Protein AF-A0A7S2YLY6-F1 (afdb_monomer)

Secondary structure (DSSP, 8-state):
--------------------HHHHHHHHHHHHHHHHHHHHHHHHHHHHHHHHHHHS--TTTTEEEESS--TT---HHHHHHHHHHHTTT--EEEEEEEE--HHHHHHHHHHHHHHHHHHTTSPTT----HHHHHHHHHHHHHH--HHHHHHTTTS--HHHHHHHHHHHHHHHHHHTTS-PPEEEEEEEESSHHHHHHHHHHH---HHHHHTT-GGGS-GGG-BTTB---EEEPPPTTT--GGGTT--HHHHHHHHHHHHHHHHHHHHHTSS-----

Nearest PDB structures (foldseek):
  8ehw-assembly1_A  TM=6.420E-01  e=1.941E-05  Homo sapiens
  8k0b-assembly1_A  TM=5.416E-01  e=1.547E-05  Mus musculus
  8ymq-assembly1_A  TM=6.002E-01  e=4.921E-04  Arabidopsis thaliana
  8wua-assembly1_A  TM=5.332E-01  e=1.219E-03  Homo sapiens
  8ymm-assembly1_A  TM=5.722E-01  e=1.179E-02  Arabidopsis thaliana

Organism: NCBI:txid265537

Radius of gyration: 36.92 Å; Cα contacts (8 Å, |Δi|>4): 247; chains: 1; bounding box: 116×95×73 Å

Structure (mmCIF, N/CA/C/O backbone):
data_AF-A0A7S2YLY6-F1
#
_entry.id   AF-A0A7S2YLY6-F1
#
loop_
_atom_site.group_PDB
_atom_site.id
_atom_site.type_symbol
_atom_site.label_atom_id
_atom_site.label_alt_id
_atom_site.label_comp_id
_atom_site.label_asym_id
_atom_site.label_entity_id
_atom_site.label_seq_id
_atom_site.pdbx_PDB_ins_code
_atom_site.Cartn_x
_atom_site.Cartn_y
_atom_site.Cartn_z
_atom_site.occupancy
_atom_site.B_iso_or_equiv
_atom_site.auth_seq_id
_atom_site.auth_comp_id
_atom_site.auth_asym_id
_atom_site.auth_atom_id
_atom_site.pdbx_PDB_model_num
ATOM 1 N N . GLY A 1 1 ? -90.954 -75.258 3.920 1.00 38.62 1 GLY A N 1
ATOM 2 C CA . GLY A 1 1 ? -89.976 -74.760 2.938 1.00 38.62 1 GLY A CA 1
ATOM 3 C C . GLY A 1 1 ? -89.078 -73.776 3.638 1.00 38.62 1 GLY A C 1
ATOM 4 O O . GLY A 1 1 ? -89.548 -72.726 4.043 1.00 38.62 1 GLY A O 1
ATOM 5 N N . SER A 1 2 ? -87.846 -74.191 3.886 1.00 48.41 2 SER A N 1
ATOM 6 C CA . SER A 1 2 ? -86.799 -73.500 4.630 1.00 48.41 2 SER A CA 1
ATOM 7 C C . SER A 1 2 ? -85.999 -72.587 3.702 1.00 48.41 2 SER A C 1
ATOM 9 O O . SER A 1 2 ? -85.383 -73.071 2.760 1.00 48.41 2 SER A O 1
ATOM 11 N N . THR A 1 3 ? -85.951 -71.291 4.003 1.00 47.06 3 THR A N 1
ATOM 12 C CA . THR A 1 3 ? -84.958 -70.352 3.452 1.00 47.06 3 THR A CA 1
ATOM 13 C C . THR A 1 3 ? -84.565 -69.376 4.557 1.00 47.06 3 THR A C 1
ATOM 15 O O . THR A 1 3 ? -85.196 -68.338 4.747 1.00 47.06 3 THR A O 1
ATOM 18 N N . VAL A 1 4 ? -83.558 -69.758 5.346 1.00 61.00 4 VAL A N 1
ATOM 19 C CA . VAL A 1 4 ? -82.922 -68.885 6.339 1.00 61.00 4 VAL A CA 1
ATOM 20 C C . VAL A 1 4 ? -81.886 -68.046 5.599 1.00 61.00 4 VAL A C 1
ATOM 22 O O . VAL A 1 4 ? -80.831 -68.539 5.205 1.00 61.00 4 VAL A O 1
ATOM 25 N N . ASN A 1 5 ? -82.229 -66.781 5.369 1.00 56.84 5 ASN A N 1
ATOM 26 C CA . ASN A 1 5 ? -81.334 -65.777 4.811 1.00 56.84 5 ASN A CA 1
ATOM 27 C C . ASN A 1 5 ? -80.307 -65.378 5.880 1.00 56.84 5 ASN A C 1
ATOM 29 O O . ASN A 1 5 ? -80.606 -64.573 6.759 1.00 56.84 5 ASN A O 1
ATOM 33 N N . ASN A 1 6 ? -79.093 -65.926 5.805 1.00 58.38 6 ASN A N 1
ATOM 34 C CA . ASN A 1 6 ? -77.959 -65.446 6.594 1.00 58.38 6 ASN A CA 1
ATOM 35 C C . ASN A 1 6 ? -77.440 -64.136 5.989 1.00 58.38 6 ASN A C 1
ATOM 37 O O . ASN A 1 6 ? -76.507 -64.121 5.189 1.00 58.38 6 ASN A O 1
ATOM 41 N N . SER A 1 7 ? -78.063 -63.023 6.369 1.00 64.56 7 SER A N 1
ATOM 42 C CA . SER A 1 7 ? -77.552 -61.682 6.105 1.00 64.56 7 SER A CA 1
ATOM 43 C C . SER A 1 7 ? -76.312 -61.433 6.968 1.00 64.56 7 SER A C 1
ATOM 45 O O . SER A 1 7 ? -76.414 -61.068 8.140 1.00 64.56 7 SER A O 1
ATOM 47 N N . THR A 1 8 ? -75.123 -61.647 6.407 1.00 62.06 8 THR A N 1
ATOM 48 C CA . THR A 1 8 ? -73.865 -61.225 7.029 1.00 62.06 8 THR A CA 1
ATOM 49 C C . THR A 1 8 ? -73.761 -59.706 6.938 1.00 62.06 8 THR A C 1
ATOM 51 O O . THR A 1 8 ? -73.466 -59.152 5.879 1.00 62.06 8 THR A O 1
ATOM 54 N N . TYR A 1 9 ? -74.035 -59.021 8.044 1.00 66.00 9 TYR A N 1
ATOM 55 C CA . TYR A 1 9 ? -73.831 -57.583 8.153 1.00 66.00 9 TYR A CA 1
ATOM 56 C C . TYR A 1 9 ? -72.327 -57.292 8.134 1.00 66.00 9 TYR A C 1
ATOM 58 O O . TYR A 1 9 ? -71.607 -57.624 9.077 1.00 66.00 9 TYR A O 1
ATOM 66 N N . PHE A 1 10 ? -71.849 -56.668 7.057 1.00 62.53 10 PHE A N 1
ATOM 67 C CA . PHE A 1 10 ? -70.527 -56.052 7.026 1.00 62.53 10 PHE A CA 1
ATOM 68 C C . PHE A 1 10 ? -70.550 -54.837 7.951 1.00 62.53 10 PHE A C 1
ATOM 70 O O . PHE A 1 10 ? -70.903 -53.728 7.556 1.00 62.53 10 PHE A O 1
ATOM 77 N N . VAL A 1 11 ? -70.208 -55.056 9.218 1.00 66.19 11 VAL A N 1
ATOM 78 C CA . VAL A 1 11 ? -69.914 -53.958 10.132 1.00 66.19 11 VAL A CA 1
ATOM 79 C C . VAL A 1 11 ? -68.540 -53.440 9.739 1.00 66.19 11 VAL A C 1
ATOM 81 O O . VAL A 1 11 ? -67.537 -54.128 9.934 1.00 66.19 11 VAL A O 1
ATOM 84 N N . LEU A 1 12 ? -68.493 -52.238 9.166 1.00 69.00 12 LEU A N 1
ATOM 85 C CA . LEU A 1 12 ? -67.255 -51.492 8.981 1.00 69.00 12 LEU A CA 1
ATOM 86 C C . LEU A 1 12 ? -66.689 -51.198 10.377 1.00 69.00 12 LEU A C 1
ATOM 88 O O . LEU A 1 12 ? -66.991 -50.174 10.988 1.00 69.00 12 LEU A O 1
ATOM 92 N N . LYS A 1 13 ? -65.901 -52.130 10.923 1.00 55.38 13 LYS A N 1
ATOM 93 C CA . LYS A 1 13 ? -65.053 -51.848 12.075 1.00 55.38 13 LYS A CA 1
ATOM 94 C C . LYS A 1 13 ? -63.993 -50.890 11.578 1.00 55.38 13 LYS A C 1
ATOM 96 O O . LYS A 1 13 ? -63.013 -51.290 10.954 1.00 55.38 13 LYS A O 1
ATOM 101 N N . ASN A 1 14 ? -64.243 -49.610 11.808 1.00 66.06 14 ASN A N 1
ATOM 102 C CA . ASN A 1 14 ? -63.243 -48.589 11.624 1.00 66.06 14 ASN A CA 1
ATOM 103 C C . ASN A 1 14 ? -62.168 -48.857 12.685 1.00 66.06 14 ASN A C 1
ATOM 105 O O . ASN A 1 14 ? -62.261 -48.369 13.806 1.00 66.06 14 ASN A O 1
ATOM 109 N N . ASN A 1 15 ? -61.172 -49.680 12.348 1.00 60.59 15 ASN A N 1
ATOM 110 C CA . ASN A 1 15 ? -59.969 -49.910 13.151 1.00 60.59 15 ASN A CA 1
ATOM 111 C C . ASN A 1 15 ? -59.060 -48.665 13.132 1.00 60.59 15 ASN A C 1
ATOM 113 O O . ASN A 1 15 ? -57.835 -48.772 13.166 1.00 60.59 15 ASN A O 1
ATOM 117 N N . CYS A 1 16 ? -59.652 -47.469 13.089 1.00 61.59 16 CYS A N 1
ATOM 118 C CA . CYS A 1 16 ? -59.036 -46.282 13.642 1.00 61.59 16 CYS A CA 1
ATOM 119 C C . CYS A 1 16 ? -58.968 -46.520 15.148 1.00 61.59 16 CYS A C 1
ATOM 121 O O . CYS A 1 16 ? -59.819 -46.047 15.899 1.00 61.59 16 CYS A O 1
ATOM 123 N N . ASP A 1 17 ? -57.995 -47.331 15.559 1.00 60.38 17 ASP A N 1
ATOM 124 C CA . ASP A 1 17 ? -57.548 -47.452 16.933 1.00 60.38 17 ASP A CA 1
ATOM 125 C C . ASP A 1 17 ? -57.101 -46.038 17.303 1.00 60.38 17 ASP A C 1
ATOM 127 O O . ASP A 1 17 ? -56.026 -45.576 16.905 1.00 60.38 17 ASP A O 1
ATOM 131 N N . GLY A 1 18 ? -58.058 -45.272 17.842 1.00 60.41 18 GLY A N 1
ATOM 132 C CA . GLY A 1 18 ? -57.967 -43.827 17.976 1.00 60.41 18 GLY A CA 1
ATOM 133 C C . GLY A 1 18 ? -56.664 -43.539 18.677 1.00 60.41 18 GLY A C 1
ATOM 134 O O . GLY A 1 18 ? -56.426 -44.154 19.715 1.00 60.41 18 GLY A O 1
ATOM 135 N N . SER A 1 19 ? -55.812 -42.709 18.057 1.00 62.53 19 SER A N 1
ATOM 136 C CA . SER A 1 19 ? -54.423 -42.519 18.473 1.00 62.53 19 SER A CA 1
ATOM 137 C C . SER A 1 19 ? -54.379 -42.490 19.990 1.00 62.53 19 SER A C 1
ATOM 139 O O . SER A 1 19 ? -54.890 -41.549 20.607 1.00 62.53 19 SER A O 1
ATOM 141 N N . THR A 1 20 ? -53.900 -43.580 20.589 1.00 76.19 20 THR A N 1
ATOM 142 C CA . THR A 1 20 ? -54.003 -43.734 22.034 1.00 76.19 20 THR A CA 1
ATOM 143 C C . THR A 1 20 ? -53.325 -42.520 22.641 1.00 76.19 20 THR A C 1
ATOM 145 O O . THR A 1 20 ? -52.286 -42.084 22.146 1.00 76.19 20 THR A O 1
ATOM 148 N N . VAL A 1 21 ? -53.915 -41.931 23.683 1.00 82.00 21 VAL A N 1
ATOM 149 C CA . VAL A 1 21 ? -53.368 -40.737 24.360 1.00 82.00 21 VAL A CA 1
ATOM 150 C C . VAL A 1 21 ? -51.864 -40.906 24.638 1.00 82.00 21 VAL A C 1
ATOM 152 O O . VAL A 1 21 ? -51.083 -39.968 24.510 1.00 82.00 21 VAL A O 1
ATOM 155 N N . ARG A 1 22 ? -51.447 -42.153 24.879 1.00 83.94 22 ARG A N 1
ATOM 156 C CA . ARG A 1 22 ? -50.059 -42.609 24.948 1.00 83.94 22 ARG A CA 1
ATOM 157 C C . ARG A 1 22 ? -49.197 -42.237 23.728 1.00 83.94 22 ARG A C 1
ATOM 159 O O . ARG A 1 22 ? -48.126 -41.678 23.921 1.00 83.94 22 ARG A O 1
ATOM 166 N N . ASN A 1 23 ? -49.631 -42.506 22.498 1.00 86.25 23 ASN A N 1
ATOM 167 C CA . ASN A 1 23 ? -48.892 -42.145 21.280 1.00 86.25 23 ASN A CA 1
ATOM 168 C C . ASN A 1 23 ? -48.790 -40.621 21.106 1.00 86.25 23 ASN A C 1
ATOM 170 O O . ASN A 1 23 ? -47.740 -40.116 20.713 1.00 86.25 23 ASN A O 1
ATOM 174 N N . GLY A 1 24 ? -49.846 -39.881 21.462 1.00 89.50 24 GLY A N 1
ATOM 175 C CA . GLY A 1 24 ? -49.821 -38.415 21.471 1.00 89.50 24 GLY A CA 1
ATOM 176 C C . GLY A 1 24 ? -48.790 -37.853 22.456 1.00 89.50 24 GLY A C 1
ATOM 177 O O . GLY A 1 24 ? -48.004 -36.978 22.095 1.00 89.50 24 GLY A O 1
ATOM 178 N N . MET A 1 25 ? -48.733 -38.409 23.671 1.00 92.56 25 MET A N 1
ATOM 179 C CA . MET A 1 25 ? -47.740 -38.029 24.682 1.00 92.56 25 MET A CA 1
ATOM 180 C C . MET A 1 25 ? -46.306 -38.338 24.248 1.00 92.56 25 MET A C 1
ATOM 182 O O . MET A 1 25 ? -45.419 -37.516 24.468 1.00 92.56 25 MET A O 1
ATOM 186 N N . VAL A 1 26 ? -46.072 -39.494 23.616 1.00 94.06 26 VAL A N 1
ATOM 187 C CA . VAL A 1 26 ? -44.741 -39.859 23.102 1.00 94.06 26 VAL A CA 1
ATOM 188 C C . VAL A 1 26 ? -44.289 -38.871 22.024 1.00 94.06 26 VAL A C 1
ATOM 190 O O . VAL A 1 26 ? -43.172 -38.369 22.100 1.00 94.06 26 VAL A O 1
ATOM 193 N N . ASN A 1 27 ? -45.160 -38.515 21.076 1.00 92.88 27 ASN A N 1
ATOM 194 C CA . ASN A 1 27 ? -44.824 -37.540 20.034 1.00 92.88 27 ASN A CA 1
ATOM 195 C C . ASN A 1 27 ? -44.535 -36.146 20.610 1.00 92.88 27 ASN A C 1
ATOM 197 O O . ASN A 1 27 ? -43.587 -35.490 20.181 1.00 92.88 27 ASN A O 1
ATOM 201 N N . LEU A 1 28 ? -45.312 -35.706 21.605 1.00 95.69 28 LEU A N 1
ATOM 202 C CA . LEU A 1 28 ? -45.088 -34.423 22.274 1.00 95.69 28 LEU A CA 1
ATOM 203 C C . LEU A 1 28 ? -43.762 -34.409 23.047 1.00 95.69 28 LEU A C 1
ATOM 205 O O . LEU A 1 28 ? -43.033 -33.420 22.988 1.00 95.69 28 LEU A O 1
ATOM 209 N N . ALA A 1 29 ? -43.412 -35.512 23.713 1.00 96.44 29 ALA A N 1
ATOM 210 C CA . ALA A 1 29 ? -42.127 -35.655 24.391 1.00 96.44 29 ALA A CA 1
ATOM 211 C C . ALA A 1 29 ? -40.950 -35.609 23.403 1.00 96.44 29 ALA A C 1
ATOM 213 O O . ALA A 1 29 ? -39.975 -34.901 23.647 1.00 96.44 29 ALA A O 1
ATOM 214 N N . VAL A 1 30 ? -41.052 -36.301 22.262 1.00 97.00 30 VAL A N 1
ATOM 215 C CA . VAL A 1 30 ? -40.025 -36.260 21.206 1.00 97.00 30 VAL A CA 1
ATOM 216 C C . VAL A 1 30 ? -39.871 -34.847 20.644 1.00 97.00 30 VAL A C 1
ATOM 218 O O . VAL A 1 30 ? -38.746 -34.377 20.488 1.00 97.00 30 VAL A O 1
ATOM 221 N N . LEU A 1 31 ? -40.977 -34.140 20.394 1.00 97.12 31 LEU A N 1
ATOM 222 C CA . LEU A 1 31 ? -40.940 -32.761 19.906 1.00 97.12 31 LEU A CA 1
ATOM 223 C C . LEU A 1 31 ? -40.287 -31.823 20.926 1.00 97.12 31 LEU A C 1
ATOM 225 O O . LEU A 1 31 ? -39.449 -31.006 20.552 1.00 97.12 31 LEU A O 1
ATOM 229 N N . PHE A 1 32 ? -40.604 -31.975 22.213 1.00 97.81 32 PHE A N 1
ATOM 230 C CA . PHE A 1 32 ? -39.960 -31.209 23.277 1.00 97.81 32 PHE A CA 1
ATOM 231 C C . PHE A 1 32 ? -38.447 -31.463 23.324 1.00 97.81 32 PHE A C 1
ATOM 233 O O . PHE A 1 32 ? -37.668 -30.514 23.386 1.00 97.81 32 PHE A O 1
ATOM 240 N N . VAL A 1 33 ? -38.013 -32.724 23.224 1.00 97.94 33 VAL A N 1
ATOM 241 C CA . VAL A 1 33 ? -36.586 -33.080 23.176 1.00 97.94 33 VAL A CA 1
ATOM 242 C C . VAL A 1 33 ? -35.906 -32.482 21.944 1.00 97.94 33 VAL A C 1
ATOM 244 O O . VAL A 1 33 ? -34.824 -31.916 22.079 1.00 97.94 33 VAL A O 1
ATOM 247 N N . MET A 1 34 ? -36.538 -32.536 20.766 1.00 97.75 34 MET A N 1
ATOM 248 C CA . MET A 1 34 ? -35.990 -31.917 19.553 1.00 97.75 34 MET A CA 1
ATOM 249 C C . MET A 1 34 ? -35.841 -30.402 19.706 1.00 97.75 34 MET A C 1
ATOM 251 O O . MET A 1 34 ? -34.768 -29.872 19.433 1.00 97.75 34 MET A O 1
ATOM 255 N N . VAL A 1 35 ? -36.878 -29.704 20.180 1.00 97.94 35 VAL A N 1
ATOM 256 C CA . VAL A 1 35 ? -36.835 -28.243 20.373 1.00 97.94 35 VAL A CA 1
ATOM 257 C C . VAL A 1 35 ? -35.758 -27.864 21.385 1.00 97.94 35 VAL A C 1
ATOM 259 O O . VAL A 1 35 ? -34.952 -26.975 21.125 1.00 97.94 35 VAL A O 1
ATOM 262 N N . THR A 1 36 ? -35.689 -28.576 22.510 1.00 97.44 36 THR A N 1
ATOM 263 C CA . THR A 1 36 ? -34.670 -28.328 23.539 1.00 97.44 36 THR A CA 1
ATOM 264 C C . THR A 1 36 ? -33.265 -28.595 22.995 1.00 97.44 36 THR A C 1
ATOM 266 O O . THR A 1 36 ? -32.353 -27.810 23.242 1.00 97.44 36 THR A O 1
ATOM 269 N N . GLY A 1 37 ? -33.094 -29.655 22.199 1.00 97.94 37 GLY A N 1
ATOM 270 C CA . GLY A 1 37 ? -31.835 -29.979 21.529 1.00 97.94 37 GLY A CA 1
ATOM 271 C C . GLY A 1 37 ? -31.388 -28.895 20.548 1.00 97.94 37 GLY A C 1
ATOM 272 O O . GLY A 1 37 ? -30.223 -28.511 20.572 1.00 97.94 37 GLY A O 1
ATOM 273 N N . VAL A 1 38 ? -32.304 -28.346 19.743 1.00 97.56 38 VAL A N 1
ATOM 274 C CA . VAL A 1 38 ? -32.003 -27.236 18.820 1.00 97.56 38 VAL A CA 1
ATOM 275 C C . VAL A 1 38 ? -31.604 -25.974 19.584 1.00 97.56 38 VAL A C 1
ATOM 277 O O . VAL A 1 38 ? -30.631 -25.326 19.212 1.00 97.56 38 VAL A O 1
ATOM 280 N N . LEU A 1 39 ? -32.305 -25.635 20.670 1.00 97.62 39 LEU A N 1
ATOM 281 C CA . LEU A 1 39 ? -31.970 -24.463 21.487 1.00 97.62 39 LEU A CA 1
ATOM 282 C C . LEU A 1 39 ? -30.597 -24.601 22.159 1.00 97.62 39 LEU A C 1
ATOM 284 O O . LEU A 1 39 ? -29.810 -23.656 22.131 1.00 97.62 39 LEU A O 1
ATOM 288 N N . LEU A 1 40 ? -30.293 -25.778 22.717 1.00 97.19 40 LEU A N 1
ATOM 289 C CA . LEU A 1 40 ? -28.984 -26.068 23.307 1.00 97.19 40 LEU A CA 1
ATOM 290 C C . LEU A 1 40 ? -27.875 -26.041 22.256 1.00 97.19 40 LEU A C 1
ATOM 292 O O . LEU A 1 40 ? -26.833 -25.438 22.492 1.00 97.19 40 LEU A O 1
ATOM 296 N N . MET A 1 41 ? -28.103 -26.651 21.091 1.00 96.44 41 MET A N 1
ATOM 297 C CA . MET A 1 41 ? -27.135 -26.642 19.997 1.00 96.44 41 MET A CA 1
ATOM 298 C C . MET A 1 41 ? -26.875 -25.217 19.508 1.00 96.44 41 MET A C 1
ATOM 300 O O . MET A 1 41 ? -25.720 -24.845 19.357 1.00 96.44 41 MET A O 1
ATOM 304 N N . ASN A 1 42 ? -27.913 -24.394 19.339 1.00 94.81 42 ASN A N 1
ATOM 305 C CA . ASN A 1 42 ? -27.750 -22.996 18.944 1.00 94.81 42 ASN A CA 1
ATOM 306 C C . ASN A 1 42 ? -26.940 -22.203 19.980 1.00 94.81 42 ASN A C 1
ATOM 308 O O . ASN A 1 42 ? -26.061 -21.431 19.621 1.00 94.81 42 ASN A O 1
ATOM 312 N N . TRP A 1 43 ? -27.188 -22.428 21.273 1.00 95.31 43 TRP A N 1
ATOM 313 C CA . TRP A 1 43 ? -26.415 -21.784 22.333 1.00 95.31 43 TRP A CA 1
ATOM 314 C C . TRP A 1 43 ? -24.937 -22.200 22.317 1.00 95.31 43 TRP A C 1
ATOM 316 O O . TRP A 1 43 ? -24.064 -21.342 22.421 1.00 95.31 43 TRP A O 1
ATOM 326 N N . VAL A 1 44 ? -24.650 -23.494 22.131 1.00 95.31 44 VAL A N 1
ATOM 327 C CA . VAL A 1 44 ? -23.271 -24.000 22.017 1.00 95.31 44 VAL A CA 1
ATOM 328 C C . VAL A 1 44 ? -22.579 -23.450 20.771 1.00 95.31 44 VAL A C 1
ATOM 330 O O . VAL A 1 44 ? -21.426 -23.048 20.865 1.00 95.31 44 VAL A O 1
ATOM 333 N N . VAL A 1 45 ? -23.270 -23.395 19.629 1.00 93.50 45 VAL A N 1
ATOM 334 C CA . VAL A 1 45 ? -22.713 -22.855 18.380 1.00 93.50 45 VAL A CA 1
ATOM 335 C C . VAL A 1 45 ? -22.352 -21.381 18.538 1.00 93.50 45 VAL A C 1
ATOM 337 O O . VAL A 1 45 ? -21.241 -21.018 18.186 1.00 93.50 45 VAL A O 1
ATOM 340 N N . VAL A 1 46 ? -23.219 -20.562 19.142 1.00 91.50 46 VAL A N 1
ATOM 341 C CA . VAL A 1 46 ? -22.930 -19.134 19.375 1.00 91.50 46 VAL A CA 1
ATOM 342 C C . VAL A 1 46 ? -21.734 -18.942 20.311 1.00 91.50 46 VAL A C 1
ATOM 344 O O . VAL A 1 46 ? -20.924 -18.048 20.105 1.00 91.50 46 VAL A O 1
ATOM 347 N N . GLN A 1 47 ? -21.598 -19.770 21.350 1.00 86.12 47 GLN A N 1
ATOM 348 C CA . GLN A 1 47 ? -20.427 -19.702 22.233 1.00 86.12 47 GLN A CA 1
ATOM 349 C C . GLN A 1 47 ? -19.145 -20.149 21.520 1.00 86.12 47 GLN A C 1
ATOM 351 O O . GLN A 1 47 ? -18.094 -19.551 21.723 1.00 86.12 47 GLN A O 1
ATOM 356 N N . ALA A 1 48 ? -19.236 -21.183 20.681 1.00 85.38 48 ALA A N 1
ATOM 357 C CA . ALA A 1 48 ? -18.104 -21.672 19.906 1.00 85.38 48 ALA A CA 1
ATOM 358 C C . ALA A 1 48 ? -17.683 -20.682 18.810 1.00 85.38 48 ALA A C 1
ATOM 360 O O . ALA A 1 48 ? -16.492 -20.540 18.572 1.00 85.38 48 ALA A O 1
ATOM 361 N N . GLU A 1 49 ? -18.628 -19.982 18.176 1.00 83.25 49 GLU A N 1
ATOM 362 C CA . GLU A 1 49 ? -18.367 -18.931 17.182 1.00 83.25 49 GLU A CA 1
ATOM 363 C C . GLU A 1 49 ? -17.470 -17.839 17.768 1.00 83.25 49 GLU A C 1
ATOM 365 O O . GLU A 1 49 ? -16.441 -17.530 17.186 1.00 83.25 49 GLU A O 1
ATOM 370 N N . VAL A 1 50 ? -17.770 -17.365 18.983 1.00 74.12 50 VAL A N 1
ATOM 371 C CA . VAL A 1 50 ? -16.930 -16.367 19.666 1.00 74.12 50 VAL A CA 1
ATOM 372 C C . VAL A 1 50 ? -15.512 -16.891 19.900 1.00 74.12 50 VAL A C 1
ATOM 374 O O . VAL A 1 50 ? -14.560 -16.162 19.657 1.00 74.12 50 VAL A O 1
ATOM 377 N N . SER A 1 51 ? -15.347 -18.153 20.320 1.00 75.31 51 SER A N 1
ATOM 378 C CA . SER A 1 51 ? -14.000 -18.709 20.512 1.00 75.31 51 SER A CA 1
ATOM 379 C C . SER A 1 51 ? -13.258 -18.956 19.200 1.00 75.31 51 SER A C 1
ATOM 381 O O . SER A 1 51 ? -12.050 -18.777 19.149 1.00 75.31 51 SER A O 1
ATOM 383 N N . PHE A 1 52 ? -13.962 -19.374 18.143 1.00 74.00 52 PHE A N 1
ATOM 384 C CA . PHE A 1 52 ? -13.343 -19.640 16.846 1.00 74.00 52 PHE A CA 1
ATOM 385 C C . PHE A 1 52 ? -12.925 -18.348 16.145 1.00 74.00 52 PHE A C 1
ATOM 387 O O . PHE A 1 52 ? -11.836 -18.316 15.581 1.00 74.00 52 PHE A O 1
ATOM 394 N N . ASP A 1 53 ? -13.730 -17.289 16.243 1.00 63.62 53 ASP A N 1
ATOM 395 C CA . ASP A 1 53 ? -13.360 -15.959 15.755 1.00 63.62 53 ASP A CA 1
ATOM 396 C C . ASP A 1 53 ? -12.176 -15.387 16.555 1.00 63.62 53 ASP A C 1
ATOM 398 O O . ASP A 1 53 ? -11.282 -14.777 15.979 1.00 63.62 53 ASP A O 1
ATOM 402 N N . GLU A 1 54 ? -12.121 -15.619 17.873 1.00 66.56 54 GLU A N 1
ATOM 403 C CA . GLU A 1 54 ? -10.971 -15.226 18.705 1.00 66.56 54 GLU A CA 1
ATOM 404 C C . GLU A 1 54 ? -9.694 -16.040 18.392 1.00 66.56 54 GLU A C 1
ATOM 406 O O . GLU A 1 54 ? -8.581 -15.535 18.571 1.00 66.56 54 GLU A O 1
ATOM 411 N N . ASP A 1 55 ? -9.834 -17.281 17.912 1.00 65.25 55 ASP A N 1
ATOM 412 C CA . ASP A 1 55 ? -8.721 -18.166 17.546 1.00 65.25 55 ASP A CA 1
ATOM 413 C C . ASP A 1 55 ? -8.218 -17.942 16.104 1.00 65.25 55 ASP A C 1
ATOM 415 O O . ASP A 1 55 ? -7.053 -18.236 15.801 1.00 65.25 55 ASP A O 1
ATOM 419 N N . GLU A 1 56 ? -9.052 -17.410 15.203 1.00 75.88 56 GLU A N 1
ATOM 420 C CA . GLU A 1 56 ? -8.657 -17.054 13.838 1.00 75.88 56 GLU A CA 1
ATOM 421 C C . GLU A 1 56 ? -7.869 -15.736 13.846 1.00 75.88 56 GLU A C 1
ATOM 423 O O . GLU A 1 56 ? -8.358 -14.670 13.499 1.00 75.88 56 GLU A O 1
ATOM 428 N N . GLN A 1 57 ? -6.600 -15.807 14.257 1.00 76.44 57 GLN A N 1
ATOM 429 C CA . GLN A 1 57 ? -5.707 -14.648 14.266 1.00 76.44 57 GLN A CA 1
ATOM 430 C C . GLN A 1 57 ? -5.478 -14.129 12.842 1.00 76.44 57 GLN A C 1
ATOM 432 O O . GLN A 1 57 ? -4.622 -14.639 12.108 1.00 76.44 57 GLN A O 1
ATOM 437 N N . THR A 1 58 ? -6.200 -13.080 12.449 1.00 83.50 58 THR A N 1
ATOM 438 C CA . THR A 1 58 ? -5.949 -12.406 11.179 1.00 83.50 58 THR A CA 1
ATOM 439 C C . THR A 1 58 ? -4.936 -11.282 11.373 1.00 83.50 58 THR A C 1
ATOM 441 O O . THR A 1 58 ? -4.827 -10.651 12.424 1.00 83.50 58 THR A O 1
ATOM 444 N N . ALA A 1 59 ? -4.168 -10.972 10.327 1.00 85.81 59 ALA A N 1
ATOM 445 C CA . ALA A 1 59 ? -3.265 -9.820 10.371 1.00 85.81 59 ALA A CA 1
ATOM 446 C C . ALA A 1 59 ? -4.020 -8.483 10.546 1.00 85.81 59 ALA A C 1
ATOM 448 O O . ALA A 1 59 ? -3.411 -7.479 10.928 1.00 85.81 59 ALA A O 1
ATOM 449 N N . GLN A 1 60 ? -5.322 -8.467 10.246 1.00 89.88 60 GLN A N 1
ATOM 450 C CA . GLN A 1 60 ? -6.189 -7.298 10.299 1.00 89.88 60 GLN A CA 1
ATOM 451 C C . GLN A 1 60 ? -6.501 -6.882 11.745 1.00 89.88 60 GLN A C 1
ATOM 453 O O . GLN A 1 60 ? -6.410 -5.690 12.050 1.00 89.88 60 GLN A O 1
ATOM 458 N N . ASP A 1 61 ? -6.708 -7.836 12.654 1.00 91.00 61 ASP A N 1
ATOM 459 C CA . ASP A 1 61 ? -7.064 -7.566 14.061 1.00 91.00 61 ASP A CA 1
ATOM 460 C C . ASP A 1 61 ? -5.963 -6.807 14.816 1.00 91.00 61 ASP A C 1
ATOM 462 O O . ASP A 1 61 ? -6.203 -6.033 15.743 1.00 91.00 61 ASP A O 1
ATOM 466 N N . TYR A 1 62 ? -4.723 -6.953 14.358 1.00 95.06 62 TYR A N 1
ATOM 467 C CA . TYR A 1 62 ? -3.559 -6.282 14.930 1.00 95.06 62 TYR A CA 1
ATOM 468 C C . TYR A 1 62 ? -3.149 -5.030 14.159 1.00 95.06 62 TYR A C 1
ATOM 470 O O . TYR A 1 62 ? -2.219 -4.345 14.582 1.00 95.06 62 TYR A O 1
ATOM 478 N N . SER A 1 63 ? -3.797 -4.710 13.036 1.00 96.44 63 SER A N 1
ATOM 479 C CA . SER A 1 63 ? -3.311 -3.688 12.112 1.00 96.44 63 SER A CA 1
ATOM 480 C C . SER A 1 63 ? -4.288 -2.534 11.899 1.00 96.44 63 SER A C 1
ATOM 482 O O . SER A 1 63 ? -5.498 -2.692 11.751 1.00 96.44 63 SER A O 1
ATOM 484 N N . ILE A 1 64 ? -3.732 -1.330 11.800 1.00 96.94 64 ILE A N 1
ATOM 485 C CA . ILE A 1 64 ? -4.446 -0.124 11.376 1.00 96.94 64 ILE A CA 1
ATOM 486 C C . ILE A 1 64 ? -3.799 0.468 10.137 1.00 96.94 64 ILE A C 1
ATOM 488 O O . ILE A 1 64 ? -2.607 0.292 9.882 1.00 96.94 64 ILE A O 1
ATOM 492 N N . VAL A 1 65 ? -4.584 1.248 9.401 1.00 96.69 65 VAL A N 1
ATOM 493 C CA . VAL A 1 65 ? -4.106 2.094 8.316 1.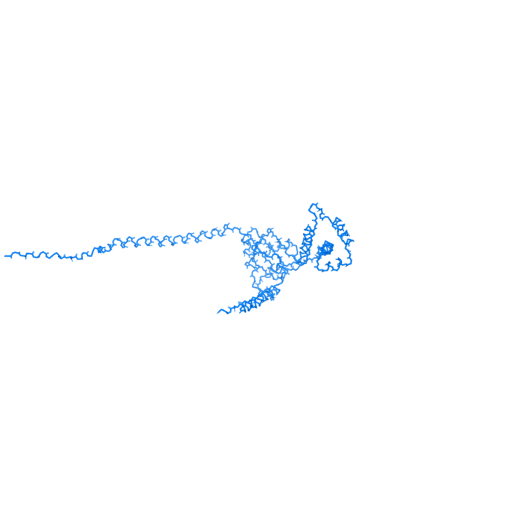00 96.69 65 VAL A CA 1
ATOM 494 C C . VAL A 1 65 ? -4.497 3.551 8.543 1.00 96.69 65 VAL A C 1
ATOM 496 O O . VAL A 1 65 ? -5.652 3.916 8.774 1.00 96.69 65 VAL A O 1
ATOM 499 N N . ILE A 1 66 ? -3.505 4.417 8.414 1.00 96.38 66 ILE A N 1
ATOM 500 C CA . ILE A 1 66 ? -3.619 5.866 8.482 1.00 96.38 66 ILE A CA 1
ATOM 501 C C . ILE A 1 66 ? -3.659 6.377 7.046 1.00 96.38 66 ILE A C 1
ATOM 503 O O . ILE A 1 66 ? -2.681 6.266 6.310 1.00 96.38 66 ILE A O 1
ATOM 507 N N . LYS A 1 67 ? -4.799 6.936 6.630 1.00 94.19 67 LYS A N 1
ATOM 508 C CA . LYS A 1 67 ? -5.070 7.315 5.224 1.00 94.19 67 LYS A CA 1
ATOM 509 C C . LYS A 1 67 ? -4.730 8.772 4.883 1.00 94.19 67 LYS A C 1
ATOM 511 O O . LYS A 1 67 ? -4.999 9.229 3.776 1.00 94.19 67 LYS A O 1
ATOM 516 N N . ASN A 1 68 ? -4.264 9.555 5.853 1.00 94.44 68 ASN A N 1
ATOM 517 C CA . ASN A 1 68 ? -3.921 10.971 5.672 1.00 94.44 68 ASN A CA 1
ATOM 518 C C . ASN A 1 68 ? -2.681 11.421 6.492 1.00 94.44 68 ASN A C 1
ATOM 520 O O . ASN A 1 68 ? -2.721 12.498 7.107 1.00 94.44 68 ASN A O 1
ATOM 524 N N . PRO A 1 69 ? -1.578 10.658 6.507 1.00 95.81 69 PRO A N 1
ATOM 525 C CA . PRO A 1 69 ? -0.345 11.041 7.188 1.00 95.81 69 PRO A CA 1
ATOM 526 C C . PRO A 1 69 ? 0.178 12.410 6.699 1.00 95.81 69 PRO A C 1
ATOM 528 O O . PRO A 1 69 ? -0.223 12.914 5.640 1.00 95.81 69 PRO A O 1
ATOM 531 N N . PRO A 1 70 ? 0.995 13.120 7.492 1.00 95.62 70 PRO A N 1
ATOM 532 C CA . PRO A 1 70 ? 1.789 14.237 6.986 1.00 95.62 70 PRO A CA 1
ATOM 533 C C . PRO A 1 70 ? 2.753 13.761 5.883 1.00 95.62 70 PRO A C 1
ATOM 535 O O . PRO A 1 70 ? 3.324 12.682 6.018 1.00 95.62 70 PRO A O 1
ATOM 538 N N . PRO A 1 71 ? 2.960 14.542 4.806 1.00 94.31 71 PRO A N 1
ATOM 539 C CA . PRO A 1 71 ? 3.749 14.100 3.649 1.00 94.31 71 PRO A CA 1
ATOM 540 C C . PRO A 1 71 ? 5.227 13.839 3.976 1.00 94.31 71 PRO A C 1
ATOM 542 O O . PRO A 1 71 ? 5.872 13.059 3.287 1.00 94.31 71 PRO A O 1
ATOM 545 N N . ASN A 1 72 ? 5.741 14.462 5.038 1.00 94.88 72 ASN A N 1
ATOM 546 C CA . ASN A 1 72 ? 7.121 14.379 5.514 1.00 94.88 72 ASN A CA 1
ATOM 547 C C . ASN A 1 72 ? 7.339 13.330 6.623 1.00 94.88 72 ASN A C 1
ATOM 549 O O . ASN A 1 72 ? 8.446 13.217 7.140 1.00 94.88 72 ASN A O 1
ATOM 553 N N . ALA A 1 73 ? 6.308 12.581 7.027 1.00 95.56 73 ALA A N 1
ATOM 554 C CA . ALA A 1 73 ? 6.392 11.622 8.130 1.00 95.56 73 ALA A CA 1
ATOM 555 C C . ALA A 1 73 ? 6.911 10.244 7.670 1.00 95.56 73 ALA A C 1
ATOM 557 O O . ALA A 1 73 ? 6.226 9.232 7.830 1.00 95.56 73 ALA A O 1
ATOM 558 N N . GLN A 1 74 ? 8.101 10.224 7.059 1.00 95.75 74 GLN A N 1
ATOM 559 C CA . GLN A 1 74 ? 8.737 9.018 6.503 1.00 95.75 74 GLN A CA 1
ATOM 560 C C . GLN A 1 74 ? 9.477 8.167 7.545 1.00 95.75 74 GLN A C 1
ATOM 562 O O . GLN A 1 74 ? 9.825 7.026 7.253 1.00 95.75 74 GLN A O 1
ATOM 567 N N . ASP A 1 75 ? 9.738 8.701 8.739 1.00 96.62 75 ASP A N 1
ATOM 568 C CA . ASP A 1 75 ? 10.451 7.968 9.783 1.00 96.62 75 ASP A CA 1
ATOM 569 C C . ASP A 1 75 ? 9.483 7.055 10.564 1.00 96.62 75 ASP A C 1
ATOM 571 O O . ASP A 1 75 ? 8.581 7.563 11.242 1.00 96.62 75 ASP A O 1
ATOM 575 N N . PRO A 1 76 ? 9.639 5.718 10.501 1.00 96.81 76 PRO A N 1
ATOM 576 C CA . PRO A 1 76 ? 8.795 4.790 11.247 1.00 96.81 76 PRO A CA 1
ATOM 577 C C . PRO A 1 76 ? 8.927 4.950 12.764 1.00 96.81 76 PRO A C 1
ATOM 579 O O . PRO A 1 76 ? 7.962 4.657 13.473 1.00 96.81 76 PRO A O 1
ATOM 582 N N . GLN A 1 77 ? 10.067 5.426 13.276 1.00 96.94 77 GLN A N 1
ATOM 583 C CA . GLN A 1 77 ? 10.272 5.562 14.717 1.00 96.94 77 GLN A CA 1
ATOM 584 C C . GLN A 1 77 ? 9.382 6.655 15.312 1.00 96.94 77 GLN A C 1
ATOM 586 O O . GLN A 1 77 ? 8.785 6.447 16.363 1.00 96.94 77 GLN A O 1
ATOM 591 N N . VAL A 1 78 ? 9.181 7.761 14.589 1.00 96.81 78 VAL A N 1
ATOM 592 C CA . VAL A 1 78 ? 8.269 8.844 14.999 1.00 96.81 78 VAL A CA 1
ATOM 593 C C . VAL A 1 78 ? 6.842 8.328 15.203 1.00 96.81 78 VAL A C 1
ATOM 595 O O . VAL A 1 78 ? 6.151 8.759 16.126 1.00 96.81 78 VAL A O 1
ATOM 598 N N . TRP A 1 79 ? 6.395 7.390 14.364 1.00 96.88 79 TRP A N 1
ATOM 599 C CA . TRP A 1 79 ? 5.088 6.753 14.524 1.00 96.88 79 TRP A CA 1
ATOM 600 C C . TRP A 1 79 ? 5.045 5.870 15.770 1.00 96.88 79 TRP A C 1
ATOM 602 O O . TRP A 1 79 ? 4.102 5.980 16.551 1.00 96.88 79 TRP A O 1
ATOM 612 N N . LYS A 1 80 ? 6.071 5.039 15.989 1.00 96.50 80 LYS A N 1
ATOM 613 C CA . LYS A 1 80 ? 6.170 4.190 17.186 1.00 96.50 80 LYS A CA 1
ATOM 614 C C . LYS A 1 80 ? 6.138 5.020 18.468 1.00 96.50 80 LYS A C 1
ATOM 616 O O . LYS A 1 80 ? 5.339 4.736 19.355 1.00 96.50 80 LYS A O 1
ATOM 621 N N . ASP A 1 81 ? 6.945 6.075 18.524 1.00 96.69 81 ASP A N 1
ATOM 622 C CA . ASP A 1 81 ? 7.041 6.958 19.685 1.00 96.69 81 ASP A CA 1
ATOM 623 C C . ASP A 1 81 ? 5.723 7.700 19.934 1.00 96.69 81 ASP A C 1
ATOM 625 O O . ASP A 1 81 ? 5.292 7.813 21.079 1.00 96.69 81 ASP A O 1
ATOM 629 N N . TYR A 1 82 ? 5.039 8.150 18.876 1.00 96.25 82 TYR A N 1
ATOM 630 C CA . TYR A 1 82 ? 3.715 8.766 18.986 1.00 96.25 82 TYR A CA 1
ATOM 631 C C . TYR A 1 82 ? 2.689 7.820 19.617 1.00 96.25 82 TYR A C 1
ATOM 633 O O . TYR A 1 82 ? 2.028 8.205 20.581 1.00 96.25 82 TYR A O 1
ATOM 641 N N . PHE A 1 83 ? 2.566 6.588 19.111 1.00 96.06 83 PHE A N 1
ATOM 642 C CA . PHE A 1 83 ? 1.606 5.620 19.650 1.00 96.06 83 PHE A CA 1
ATOM 643 C C . PHE A 1 83 ? 1.951 5.221 21.087 1.00 96.06 83 PHE A C 1
ATOM 645 O O . PHE A 1 83 ? 1.065 5.147 21.938 1.00 96.06 83 PHE A O 1
ATOM 652 N N . HIS A 1 84 ? 3.237 5.066 21.389 1.00 95.19 84 HIS A N 1
ATOM 653 C CA . HIS A 1 84 ? 3.675 4.724 22.732 1.00 95.19 84 HIS A CA 1
ATOM 654 C C . HIS A 1 84 ? 3.414 5.865 23.734 1.00 95.19 84 HIS A C 1
ATOM 656 O O . HIS A 1 84 ? 2.848 5.639 24.802 1.00 95.19 84 HIS A O 1
ATOM 662 N N . GLN A 1 85 ? 3.777 7.106 23.393 1.00 94.06 85 GLN A N 1
ATOM 663 C CA . GLN A 1 85 ? 3.682 8.249 24.307 1.00 94.06 85 GLN A CA 1
ATOM 664 C C . GLN A 1 85 ? 2.260 8.804 24.436 1.00 94.06 85 GLN A C 1
ATOM 666 O O . GLN A 1 85 ? 1.842 9.150 25.537 1.00 94.06 85 GLN A O 1
ATOM 671 N N . GLN A 1 86 ? 1.524 8.920 23.326 1.00 90.50 86 GLN A N 1
ATOM 672 C CA . GLN A 1 86 ? 0.235 9.622 23.300 1.00 90.50 86 GLN A CA 1
ATOM 673 C C . GLN A 1 86 ? -0.971 8.689 23.441 1.00 90.50 86 GLN A C 1
ATOM 675 O O . GLN A 1 86 ? -2.067 9.169 23.713 1.00 90.50 86 GLN A O 1
ATOM 680 N N . LEU A 1 87 ? -0.797 7.370 23.279 1.00 87.50 87 LEU A N 1
ATOM 681 C CA . LEU A 1 87 ? -1.897 6.398 23.295 1.00 87.50 87 LEU A CA 1
ATOM 682 C C . LEU A 1 87 ? -1.655 5.265 24.299 1.00 87.50 87 LEU A C 1
ATOM 684 O O . LEU A 1 87 ? -1.713 4.081 23.973 1.00 87.50 87 LEU A O 1
ATOM 688 N N . TYR A 1 88 ? -1.450 5.651 25.562 1.00 85.81 88 TYR A N 1
ATOM 689 C CA . TYR A 1 88 ? -1.431 4.752 26.725 1.00 85.81 88 TYR A CA 1
ATOM 690 C C . TYR A 1 88 ? -0.422 3.594 26.627 1.00 85.81 88 TYR A C 1
ATOM 692 O O . TYR A 1 88 ? -0.708 2.493 27.103 1.00 85.81 88 TYR A O 1
ATOM 700 N N . GLY A 1 89 ? 0.740 3.824 26.010 1.00 90.75 89 GLY A N 1
ATOM 701 C CA . GLY A 1 89 ? 1.780 2.804 25.879 1.00 90.75 89 GLY A CA 1
ATOM 702 C C . GLY A 1 89 ? 1.514 1.758 24.798 1.00 90.75 89 GLY A C 1
ATOM 703 O O . GLY A 1 89 ? 2.081 0.675 24.886 1.00 90.75 89 GLY A O 1
ATOM 704 N N . ALA A 1 90 ? 0.667 2.045 23.802 1.00 94.19 90 ALA A N 1
ATOM 705 C CA . ALA A 1 90 ? 0.421 1.124 22.694 1.00 94.19 90 ALA A CA 1
ATOM 706 C C . ALA A 1 90 ? 1.731 0.788 21.957 1.00 94.19 90 ALA A C 1
ATOM 708 O O . ALA A 1 90 ? 2.409 1.675 21.425 1.00 94.19 90 ALA A O 1
ATOM 709 N N . ASN A 1 91 ? 2.082 -0.499 21.910 1.00 95.25 91 ASN A N 1
ATOM 710 C CA . ASN A 1 91 ? 3.331 -0.961 21.314 1.00 95.25 91 ASN A CA 1
ATOM 711 C C . ASN A 1 91 ? 3.137 -1.331 19.842 1.00 95.25 91 ASN A C 1
ATOM 713 O O . ASN A 1 91 ? 2.426 -2.278 19.503 1.00 95.25 91 ASN A O 1
ATOM 717 N N . VAL A 1 92 ? 3.818 -0.603 18.956 1.00 96.88 92 VAL A N 1
ATOM 718 C CA . VAL A 1 92 ? 3.837 -0.881 17.514 1.00 96.88 92 VAL A CA 1
ATOM 719 C C . VAL A 1 92 ? 5.019 -1.789 17.176 1.00 96.88 92 VAL A C 1
ATOM 721 O O . VAL A 1 92 ? 6.184 -1.386 17.275 1.00 96.88 92 VAL A O 1
ATOM 724 N N . THR A 1 93 ? 4.727 -3.005 16.719 1.00 95.50 93 THR A N 1
ATOM 725 C CA . THR A 1 93 ? 5.733 -3.997 16.312 1.00 95.50 93 THR A CA 1
ATOM 726 C C . THR A 1 93 ? 6.321 -3.624 14.954 1.00 95.50 93 THR A C 1
ATOM 728 O O . THR A 1 93 ? 7.529 -3.384 14.821 1.00 95.50 93 THR A O 1
ATOM 731 N N . VAL A 1 94 ? 5.448 -3.470 13.959 1.00 95.88 94 VAL A N 1
ATOM 732 C CA . VAL A 1 94 ? 5.801 -3.178 12.569 1.00 95.88 94 VAL A CA 1
ATOM 733 C C . VAL A 1 94 ? 5.099 -1.904 12.121 1.00 95.88 94 VAL A C 1
ATOM 735 O O . VAL A 1 94 ? 3.909 -1.711 12.345 1.00 95.88 94 VAL A O 1
ATOM 738 N N . CYS A 1 95 ? 5.853 -1.018 11.476 1.00 96.56 95 CYS A N 1
ATOM 739 C CA . CYS A 1 95 ? 5.321 0.173 10.831 1.00 96.56 95 CYS A CA 1
ATOM 740 C C . CYS A 1 95 ? 5.769 0.156 9.370 1.00 96.56 95 CYS A C 1
ATOM 742 O O . CYS A 1 95 ? 6.967 0.120 9.085 1.00 96.56 95 CYS A O 1
ATOM 744 N N . THR A 1 96 ? 4.813 0.136 8.447 1.00 95.75 96 THR A N 1
ATOM 745 C CA . THR A 1 96 ? 5.057 0.156 7.005 1.00 95.75 96 THR A CA 1
ATOM 746 C C . THR A 1 96 ? 4.511 1.446 6.423 1.00 95.75 96 THR A C 1
ATOM 748 O O . THR A 1 96 ? 3.330 1.759 6.550 1.00 95.75 96 THR A O 1
ATOM 751 N N . ILE A 1 97 ? 5.378 2.200 5.759 1.00 96.12 97 ILE A N 1
ATOM 752 C CA . ILE A 1 97 ? 5.055 3.517 5.222 1.00 96.12 97 ILE A CA 1
ATOM 753 C C . ILE A 1 97 ? 4.890 3.390 3.709 1.00 96.12 97 ILE A C 1
ATOM 755 O O . ILE A 1 97 ? 5.825 3.047 2.990 1.00 96.12 97 ILE A O 1
ATOM 759 N N . GLY A 1 98 ? 3.676 3.648 3.236 1.00 94.06 98 GLY A N 1
ATOM 760 C CA . GLY A 1 98 ? 3.354 3.785 1.824 1.00 94.06 98 GLY A CA 1
ATOM 761 C C . GLY A 1 98 ? 3.773 5.159 1.313 1.00 94.06 98 GLY A C 1
ATOM 762 O O . GLY A 1 98 ? 3.455 6.185 1.919 1.00 94.06 98 GLY A O 1
ATOM 763 N N . VAL A 1 99 ? 4.480 5.171 0.187 1.00 94.81 99 VAL A N 1
ATOM 764 C CA . VAL A 1 99 ? 4.976 6.383 -0.472 1.00 94.81 99 VAL A CA 1
ATOM 765 C C . VAL A 1 99 ? 4.380 6.525 -1.872 1.00 94.81 99 VAL A C 1
ATOM 767 O O . VAL A 1 99 ? 4.063 5.529 -2.527 1.00 94.81 99 VAL A O 1
ATOM 770 N N . ASP A 1 100 ? 4.254 7.763 -2.349 1.00 92.94 100 ASP A N 1
ATOM 771 C CA . ASP A 1 100 ? 3.744 8.084 -3.690 1.00 92.94 100 ASP A CA 1
ATOM 772 C C . ASP A 1 100 ? 4.801 7.837 -4.782 1.00 92.94 100 ASP A C 1
ATOM 774 O O . ASP A 1 100 ? 5.354 8.766 -5.374 1.00 92.94 100 ASP A O 1
ATOM 778 N N . ASN A 1 101 ? 5.125 6.565 -5.029 1.00 93.50 101 ASN A N 1
ATOM 779 C CA . ASN A 1 101 ? 6.111 6.138 -6.025 1.00 93.50 101 ASN A CA 1
ATOM 780 C C . ASN A 1 101 ? 5.475 5.465 -7.260 1.00 93.50 101 ASN A C 1
ATOM 782 O O . ASN A 1 101 ? 6.129 4.697 -7.971 1.00 93.50 101 ASN A O 1
ATOM 786 N N . ASP A 1 102 ? 4.215 5.785 -7.573 1.00 91.81 102 ASP A N 1
ATOM 787 C CA . ASP A 1 102 ? 3.465 5.190 -8.691 1.00 91.81 102 ASP A CA 1
ATOM 788 C C . ASP A 1 102 ? 4.203 5.297 -10.030 1.00 91.81 102 ASP A C 1
ATOM 790 O O . ASP A 1 102 ? 4.206 4.366 -10.840 1.00 91.81 102 ASP A O 1
ATOM 794 N N . LEU A 1 103 ? 4.839 6.444 -10.289 1.00 92.19 103 LEU A N 1
ATOM 795 C CA . LEU A 1 103 ? 5.601 6.664 -11.517 1.00 92.19 103 LEU A CA 1
ATOM 796 C C . LEU A 1 103 ? 6.814 5.735 -11.597 1.00 92.19 103 LEU A C 1
ATOM 798 O O . LEU A 1 103 ? 7.090 5.190 -12.668 1.00 92.19 103 LEU A O 1
ATOM 802 N N . LEU A 1 104 ? 7.510 5.519 -10.481 1.00 94.75 104 LEU A N 1
ATOM 803 C CA . LEU A 1 104 ? 8.646 4.606 -10.410 1.00 94.75 104 LEU A CA 1
ATOM 804 C C . LEU A 1 104 ? 8.189 3.173 -10.706 1.00 94.75 104 LEU A C 1
ATOM 806 O O . LEU A 1 104 ? 8.739 2.520 -11.596 1.00 94.75 104 LEU A O 1
ATOM 810 N N . VAL A 1 105 ? 7.121 2.722 -10.042 1.00 93.62 105 VAL A N 1
ATOM 811 C CA . VAL A 1 105 ? 6.546 1.382 -10.236 1.00 93.62 105 VAL A CA 1
ATOM 812 C C . VAL A 1 105 ? 6.086 1.177 -11.682 1.00 93.62 105 VAL A C 1
ATOM 814 O O . VAL A 1 105 ? 6.420 0.164 -12.297 1.00 93.62 105 VAL A O 1
ATOM 817 N N . ARG A 1 106 ? 5.397 2.153 -12.288 1.00 92.94 106 ARG A N 1
ATOM 818 C CA . ARG A 1 106 ? 4.977 2.078 -13.702 1.00 92.94 106 ARG A CA 1
ATOM 819 C C . ARG A 1 106 ? 6.158 1.946 -14.661 1.00 92.94 106 ARG A C 1
ATOM 821 O O . ARG A 1 106 ? 6.088 1.161 -15.609 1.00 92.94 106 ARG A O 1
ATOM 828 N N . ASN A 1 107 ? 7.250 2.678 -14.430 1.00 96.06 107 ASN A N 1
ATOM 829 C CA . ASN A 1 107 ? 8.451 2.558 -15.261 1.00 96.06 107 ASN A CA 1
ATOM 830 C C . ASN A 1 107 ? 9.163 1.210 -15.047 1.00 96.06 107 ASN A C 1
ATOM 832 O O . ASN A 1 107 ? 9.654 0.635 -16.019 1.00 96.06 107 ASN A O 1
ATOM 836 N N . LEU A 1 108 ? 9.167 0.661 -13.825 1.00 96.38 108 LEU A N 1
ATOM 837 C CA . LEU A 1 108 ? 9.680 -0.688 -13.543 1.00 96.38 108 LEU A CA 1
ATOM 838 C C . LEU A 1 108 ? 8.886 -1.771 -14.284 1.00 96.38 108 LEU A C 1
ATOM 840 O O . LEU A 1 108 ? 9.485 -2.640 -14.921 1.00 96.38 108 LEU A O 1
ATOM 844 N N . VAL A 1 109 ? 7.553 -1.689 -14.263 1.00 95.81 109 VAL A N 1
ATOM 845 C CA . VAL A 1 109 ? 6.674 -2.601 -15.014 1.00 95.81 109 VAL A CA 1
ATOM 846 C C . VAL A 1 109 ? 6.932 -2.473 -16.513 1.00 95.81 109 VAL A C 1
ATOM 848 O O . VAL A 1 109 ? 7.223 -3.472 -17.165 1.00 95.81 109 VAL A O 1
ATOM 851 N N . THR A 1 110 ? 6.957 -1.245 -17.039 1.00 95.38 110 THR A N 1
ATOM 852 C CA . THR A 1 110 ? 7.251 -0.979 -18.458 1.00 95.38 110 THR A CA 1
ATOM 853 C C . THR A 1 110 ? 8.602 -1.573 -18.868 1.00 95.38 110 THR A C 1
ATOM 855 O O . THR A 1 110 ? 8.729 -2.179 -19.933 1.00 95.38 110 THR A O 1
ATOM 858 N N . ARG A 1 111 ? 9.633 -1.430 -18.027 1.00 96.88 111 ARG A N 1
ATOM 859 C CA . ARG A 1 111 ? 10.952 -2.024 -18.269 1.00 96.88 111 ARG A CA 1
ATOM 860 C C . ARG A 1 111 ? 10.870 -3.551 -18.325 1.00 96.88 111 ARG A C 1
ATOM 862 O O . ARG A 1 111 ? 11.399 -4.140 -19.266 1.00 96.88 111 ARG A O 1
ATOM 869 N N . ARG A 1 112 ? 10.202 -4.186 -17.356 1.00 96.50 112 ARG A N 1
ATOM 870 C CA . ARG A 1 112 ? 10.042 -5.649 -17.289 1.00 96.50 112 ARG A CA 1
ATOM 871 C C . ARG A 1 112 ? 9.273 -6.197 -18.490 1.00 96.50 112 ARG A C 1
ATOM 873 O O . ARG A 1 112 ? 9.680 -7.204 -19.060 1.00 96.50 112 ARG A O 1
ATOM 880 N N . GLU A 1 113 ? 8.201 -5.527 -18.898 1.00 96.69 113 GLU A N 1
ATOM 881 C CA . GLU A 1 113 ? 7.410 -5.903 -20.072 1.00 96.69 113 GLU A CA 1
ATOM 882 C C . GLU A 1 113 ? 8.235 -5.828 -21.356 1.00 96.69 113 GLU A C 1
ATOM 884 O O . GLU A 1 113 ? 8.253 -6.785 -22.126 1.00 96.69 113 GLU A O 1
ATOM 889 N N . ASN A 1 114 ? 8.977 -4.737 -21.575 1.00 96.44 114 ASN A N 1
ATOM 890 C CA . ASN A 1 114 ? 9.816 -4.618 -22.768 1.00 96.44 114 ASN A CA 1
ATOM 891 C C . ASN A 1 114 ? 10.956 -5.647 -22.782 1.00 96.44 114 ASN A C 1
ATOM 893 O O . ASN A 1 114 ? 11.238 -6.201 -23.840 1.00 96.44 114 ASN A O 1
ATOM 897 N N . LEU A 1 115 ? 11.570 -5.957 -21.635 1.00 95.62 115 LEU A N 1
ATOM 898 C CA . LEU A 1 115 ? 12.568 -7.031 -21.549 1.00 95.62 115 LEU A CA 1
ATOM 899 C C . LEU A 1 115 ? 11.967 -8.399 -21.884 1.00 95.62 115 LEU A C 1
ATOM 901 O O . LEU A 1 115 ? 12.562 -9.142 -22.657 1.00 95.62 115 LEU A O 1
ATOM 905 N N . ARG A 1 116 ? 10.762 -8.700 -21.391 1.00 95.75 116 ARG A N 1
ATOM 906 C CA . ARG A 1 116 ? 10.047 -9.938 -21.730 1.00 95.75 116 ARG A CA 1
ATOM 907 C C . ARG A 1 116 ? 9.700 -10.015 -23.221 1.00 95.75 116 ARG A C 1
ATO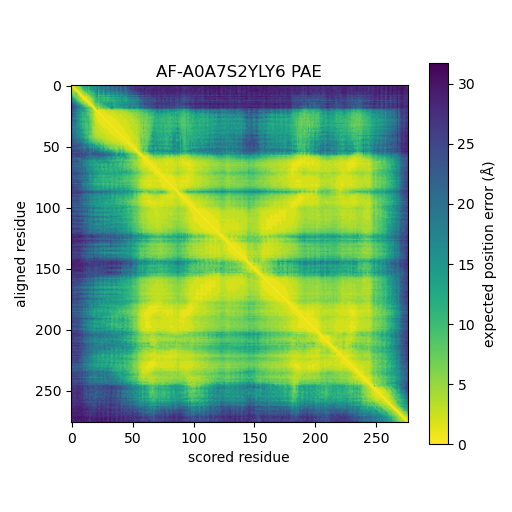M 909 O O . ARG A 1 116 ? 9.791 -11.078 -23.825 1.00 95.75 116 ARG A O 1
ATOM 916 N N . LEU A 1 117 ? 9.320 -8.894 -23.839 1.00 95.19 117 LEU A N 1
ATOM 917 C CA . LEU A 1 117 ? 9.076 -8.823 -25.286 1.00 95.19 117 LEU A CA 1
ATOM 918 C C . LEU A 1 117 ? 10.353 -9.054 -26.103 1.00 95.19 117 LEU A C 1
ATOM 920 O O . LEU A 1 117 ? 10.282 -9.660 -27.169 1.00 95.19 117 LEU A O 1
ATOM 924 N N . ILE A 1 118 ? 11.503 -8.583 -25.615 1.00 95.06 118 ILE A N 1
ATOM 925 C CA . ILE A 1 118 ? 12.811 -8.859 -26.223 1.00 95.06 118 ILE A CA 1
ATOM 926 C C . ILE A 1 118 ? 13.161 -10.339 -26.064 1.00 95.06 118 ILE A C 1
ATOM 928 O O . ILE A 1 118 ? 13.517 -10.977 -27.047 1.00 95.06 118 ILE A O 1
ATOM 932 N N . GLU A 1 119 ? 13.001 -10.901 -24.865 1.00 94.62 119 GLU A N 1
ATOM 933 C CA . GLU A 1 119 ? 13.272 -12.312 -24.570 1.00 94.62 119 GLU A CA 1
ATOM 934 C C . GLU A 1 119 ? 12.521 -13.255 -25.518 1.00 94.62 119 GLU A C 1
ATOM 936 O O . GLU A 1 119 ? 13.116 -14.173 -26.068 1.00 94.62 119 GLU A O 1
ATOM 941 N N . MET A 1 120 ? 11.243 -12.977 -25.799 1.00 94.50 120 MET A N 1
ATOM 942 C CA . MET A 1 120 ? 10.442 -13.773 -26.741 1.00 94.50 120 MET A CA 1
ATOM 943 C C . MET A 1 120 ? 10.885 -13.653 -28.210 1.00 94.50 120 MET A C 1
ATOM 945 O O . MET A 1 120 ? 10.498 -14.485 -29.028 1.00 94.50 120 MET A O 1
ATOM 949 N N . LYS A 1 121 ? 11.646 -12.612 -28.571 1.00 92.81 121 LYS A N 1
ATOM 950 C CA . LYS A 1 121 ? 12.136 -12.366 -29.943 1.00 92.81 121 LYS A CA 1
ATOM 951 C C . LYS A 1 121 ? 13.566 -12.856 -30.163 1.00 92.81 121 LYS A C 1
ATOM 953 O O . LYS A 1 121 ? 14.003 -12.963 -31.306 1.00 92.81 121 LYS A O 1
ATOM 958 N N . VAL A 1 122 ? 14.302 -13.114 -29.088 1.00 94.38 122 VAL A N 1
ATOM 959 C CA . VAL A 1 122 ? 15.705 -13.525 -29.123 1.00 94.38 122 VAL A CA 1
ATOM 960 C C . VAL A 1 122 ? 15.790 -15.060 -29.046 1.00 94.38 122 VAL A C 1
ATOM 962 O O . VAL A 1 122 ? 14.955 -15.684 -28.392 1.00 94.38 122 VAL A O 1
ATOM 965 N N . PRO A 1 123 ? 16.775 -15.709 -29.701 1.00 92.06 123 PRO A N 1
ATOM 966 C CA . PRO A 1 123 ? 16.945 -17.156 -29.607 1.00 92.06 123 PRO A CA 1
ATOM 967 C C . PRO A 1 123 ? 17.124 -17.636 -28.155 1.00 92.06 123 PRO A C 1
ATOM 969 O O . PRO A 1 123 ? 1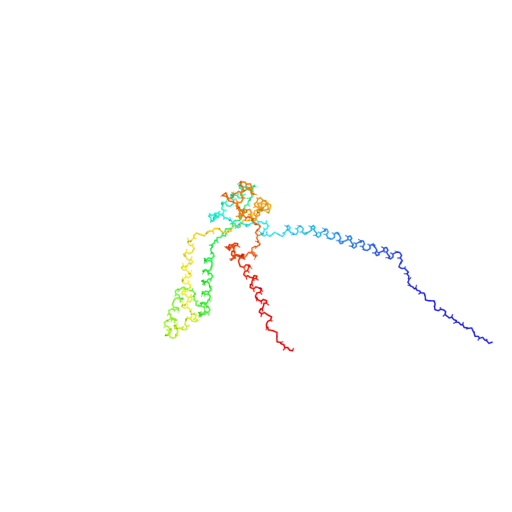7.826 -16.972 -27.377 1.00 92.06 123 PRO A O 1
ATOM 972 N N . PRO A 1 124 ? 16.549 -18.799 -27.789 1.00 90.25 124 PRO A N 1
ATOM 973 C CA . PRO A 1 124 ? 16.654 -19.335 -26.436 1.00 90.25 124 PRO A CA 1
ATOM 974 C C . PRO A 1 124 ? 18.122 -19.570 -26.056 1.00 90.25 124 PRO A C 1
ATOM 976 O O . PRO A 1 124 ? 18.911 -20.061 -26.861 1.00 90.25 124 PRO A O 1
ATOM 979 N N . GLY A 1 125 ? 18.490 -19.211 -24.824 1.00 89.25 125 GLY A N 1
ATOM 980 C CA . GLY A 1 125 ? 19.863 -19.335 -24.311 1.00 89.25 125 GLY A CA 1
ATOM 981 C C . GLY A 1 125 ? 20.762 -18.117 -24.556 1.00 89.25 125 GLY A C 1
ATOM 982 O O . GLY A 1 125 ? 21.908 -18.108 -24.109 1.00 89.25 125 GLY A O 1
ATOM 983 N N . THR A 1 126 ? 20.261 -17.071 -25.215 1.00 92.38 126 THR A N 1
ATOM 984 C CA . THR A 1 126 ? 20.997 -15.806 -25.341 1.00 92.38 126 THR A CA 1
ATOM 985 C C . THR A 1 126 ? 20.950 -15.025 -24.021 1.00 92.38 126 THR A C 1
ATOM 987 O O . THR A 1 126 ? 19.861 -14.833 -23.476 1.00 92.38 126 THR A O 1
ATOM 990 N N . PRO A 1 127 ? 22.084 -14.523 -23.498 1.00 92.19 127 PRO A N 1
ATOM 991 C CA . PRO A 1 127 ? 22.076 -13.720 -22.280 1.00 92.19 127 PRO A CA 1
ATOM 992 C C . PRO A 1 127 ? 21.388 -12.362 -22.507 1.00 92.19 127 PRO A C 1
ATOM 994 O O . PRO A 1 127 ? 21.711 -11.642 -23.452 1.00 92.19 127 PRO A O 1
ATOM 997 N N . LEU A 1 128 ? 20.484 -11.977 -21.599 1.00 90.88 128 LEU A N 1
ATOM 998 C CA . LEU A 1 128 ? 19.771 -10.685 -21.593 1.00 90.88 128 LEU A CA 1
ATOM 999 C C . LEU A 1 128 ? 20.626 -9.517 -21.063 1.00 90.88 128 LEU A C 1
ATOM 1001 O O . LEU A 1 128 ? 20.123 -8.601 -20.412 1.00 90.88 128 LEU A O 1
ATOM 1005 N N . ASP A 1 129 ? 21.929 -9.544 -21.331 1.00 93.44 129 ASP A N 1
ATOM 1006 C CA . ASP A 1 129 ? 22.817 -8.446 -20.964 1.00 93.44 129 ASP A CA 1
ATOM 1007 C C . ASP A 1 129 ? 22.654 -7.258 -21.926 1.00 93.44 129 ASP A C 1
ATOM 1009 O O . ASP A 1 129 ? 22.494 -7.433 -23.137 1.00 93.44 129 ASP A O 1
ATOM 1013 N N . MET A 1 130 ? 22.736 -6.035 -21.399 1.00 91.06 130 MET A N 1
ATOM 1014 C CA . MET A 1 130 ? 22.526 -4.804 -22.166 1.00 91.06 130 MET A CA 1
ATOM 1015 C C . MET A 1 130 ? 23.497 -4.679 -23.343 1.00 91.06 130 MET A C 1
ATOM 1017 O O . MET A 1 130 ? 23.087 -4.236 -24.414 1.00 91.06 130 MET A O 1
ATOM 1021 N N . LEU A 1 131 ? 24.758 -5.099 -23.183 1.00 92.50 131 LEU A N 1
ATOM 1022 C CA . LEU A 1 131 ? 25.752 -5.054 -24.263 1.00 92.50 131 LEU A CA 1
ATOM 1023 C C . LEU A 1 131 ? 25.417 -6.048 -25.382 1.00 92.50 131 LEU A C 1
ATOM 1025 O O . LEU A 1 131 ? 25.504 -5.708 -26.564 1.00 92.50 131 LEU A O 1
ATOM 1029 N N . THR A 1 132 ? 24.977 -7.254 -25.017 1.00 92.06 132 THR A N 1
ATOM 1030 C CA . THR A 1 132 ? 24.569 -8.291 -25.977 1.00 92.06 132 THR A CA 1
ATOM 1031 C C . THR A 1 132 ? 23.319 -7.858 -26.740 1.00 92.06 132 THR A C 1
ATOM 1033 O O . THR A 1 132 ? 23.285 -7.925 -27.970 1.00 92.06 132 THR A O 1
ATOM 1036 N N . LEU A 1 133 ? 22.317 -7.338 -26.025 1.00 93.25 133 LEU A N 1
ATOM 1037 C CA . LEU A 1 133 ? 21.082 -6.826 -26.615 1.00 93.25 133 LEU A CA 1
ATOM 1038 C C . LEU A 1 133 ? 21.336 -5.621 -27.523 1.00 93.25 133 LEU A C 1
ATOM 1040 O O . LEU A 1 133 ? 20.766 -5.558 -28.610 1.00 93.25 133 LEU A O 1
ATOM 1044 N N . ALA A 1 134 ? 22.222 -4.701 -27.133 1.00 93.06 134 ALA A N 1
ATOM 1045 C CA . ALA A 1 134 ? 22.632 -3.586 -27.983 1.00 93.06 134 ALA A CA 1
ATOM 1046 C C . ALA A 1 134 ? 23.327 -4.077 -29.260 1.00 93.06 134 ALA A C 1
ATOM 1048 O O . ALA A 1 134 ? 23.018 -3.603 -30.352 1.00 93.06 134 ALA A O 1
ATOM 1049 N N . GLY A 1 135 ? 24.207 -5.077 -29.151 1.00 92.75 135 GLY A N 1
ATOM 1050 C CA . GLY A 1 135 ? 24.842 -5.706 -30.308 1.00 92.75 135 GLY A CA 1
ATOM 1051 C C . GLY A 1 135 ? 23.833 -6.338 -31.273 1.00 92.75 135 GLY A C 1
ATOM 1052 O O . GLY A 1 135 ? 23.944 -6.152 -32.487 1.00 92.75 135 GLY A O 1
ATOM 1053 N N . LEU A 1 136 ? 22.826 -7.043 -30.748 1.00 91.88 136 LEU A N 1
ATOM 1054 C CA . LEU A 1 136 ? 21.740 -7.628 -31.543 1.00 91.88 136 LEU A CA 1
ATOM 1055 C C . LEU A 1 136 ? 20.867 -6.555 -32.198 1.00 91.88 136 LEU A C 1
ATOM 1057 O O . LEU A 1 136 ? 20.617 -6.631 -33.399 1.00 91.88 136 LEU A O 1
ATOM 1061 N N . ALA A 1 137 ? 20.479 -5.527 -31.444 1.00 92.50 137 ALA A N 1
ATOM 1062 C CA . ALA A 1 137 ? 19.687 -4.409 -31.941 1.00 92.50 137 ALA A CA 1
ATOM 1063 C C . ALA A 1 137 ? 20.390 -3.679 -33.096 1.00 92.50 137 ALA A C 1
ATOM 1065 O O . ALA A 1 137 ? 19.773 -3.439 -34.130 1.00 92.50 137 ALA A O 1
ATOM 1066 N N . VAL A 1 138 ? 21.696 -3.402 -32.973 1.00 92.62 138 VAL A N 1
ATOM 1067 C CA . VAL A 1 138 ? 22.490 -2.756 -34.034 1.00 92.62 138 VAL A CA 1
ATOM 1068 C C . VAL A 1 138 ? 22.606 -3.645 -35.273 1.00 92.62 138 VAL A C 1
ATOM 1070 O O . VAL A 1 138 ? 22.563 -3.146 -36.397 1.00 92.62 138 VAL A O 1
ATOM 1073 N N . ARG A 1 139 ? 22.766 -4.964 -35.101 1.00 90.62 139 ARG A N 1
ATOM 1074 C CA . ARG A 1 139 ? 22.802 -5.908 -36.231 1.00 90.62 139 ARG A CA 1
ATOM 1075 C C . ARG A 1 139 ? 21.467 -5.940 -36.970 1.00 90.62 139 ARG A C 1
ATOM 1077 O O . ARG A 1 139 ? 21.463 -5.873 -38.196 1.00 90.62 139 ARG A O 1
ATOM 1084 N N . GLU A 1 140 ? 20.361 -5.998 -36.235 1.00 89.25 140 GLU A N 1
ATOM 1085 C CA . GLU A 1 140 ? 19.017 -5.977 -36.811 1.00 89.25 140 GLU A CA 1
ATOM 1086 C C . GLU A 1 140 ? 18.735 -4.643 -37.516 1.00 89.25 140 GLU A C 1
ATOM 1088 O O . GLU A 1 140 ? 18.244 -4.630 -38.640 1.00 89.25 140 GLU A O 1
ATOM 1093 N N . GLU A 1 141 ? 19.121 -3.516 -36.916 1.00 87.69 141 GLU A N 1
ATOM 1094 C CA . GLU A 1 141 ? 18.944 -2.189 -37.508 1.00 87.69 141 GLU A CA 1
ATOM 1095 C C . GLU A 1 141 ? 19.765 -2.007 -38.793 1.00 87.69 141 GLU A C 1
ATOM 1097 O O . GLU A 1 141 ? 19.253 -1.473 -39.779 1.00 87.69 141 GLU A O 1
ATOM 1102 N N . LYS A 1 142 ? 21.012 -2.500 -38.825 1.00 88.81 142 LYS A N 1
ATOM 1103 C CA . LYS A 1 142 ? 21.855 -2.491 -40.035 1.00 88.81 142 LYS A CA 1
ATOM 1104 C C . LYS A 1 142 ? 21.302 -3.380 -41.148 1.00 88.81 142 LYS A C 1
ATOM 1106 O O . LYS A 1 142 ? 21.508 -3.069 -42.317 1.00 88.81 142 LYS A O 1
ATOM 1111 N N . ALA A 1 143 ? 20.613 -4.465 -40.799 1.00 86.56 143 ALA A N 1
ATOM 1112 C CA . ALA A 1 143 ? 19.979 -5.354 -41.767 1.00 86.56 143 ALA A CA 1
ATOM 1113 C C . ALA A 1 143 ? 18.689 -4.762 -42.372 1.00 86.56 143 ALA A C 1
ATOM 1115 O O . ALA A 1 143 ? 18.243 -5.210 -43.429 1.00 86.56 143 ALA A O 1
ATOM 1116 N N . ARG A 1 144 ? 18.080 -3.747 -41.740 1.00 85.75 144 ARG A N 1
ATOM 1117 C CA . ARG A 1 144 ? 16.851 -3.114 -42.238 1.00 85.75 144 ARG A CA 1
ATOM 1118 C C . ARG A 1 144 ? 17.147 -2.132 -43.376 1.00 85.75 144 ARG A C 1
ATOM 1120 O O . ARG A 1 144 ? 17.773 -1.092 -43.182 1.00 85.75 144 ARG A O 1
ATOM 1127 N N . GLY A 1 145 ? 16.601 -2.420 -44.559 1.00 84.38 145 GLY A N 1
ATOM 1128 C CA . GLY A 1 145 ? 16.503 -1.454 -45.659 1.00 84.38 145 GLY A CA 1
ATOM 1129 C C . GLY A 1 145 ? 15.475 -0.343 -45.390 1.00 84.38 145 GLY A C 1
ATOM 1130 O O . GLY A 1 145 ? 14.788 -0.338 -44.368 1.00 84.38 145 GLY A O 1
ATOM 1131 N N . VAL A 1 146 ? 15.314 0.585 -46.341 1.00 81.69 146 VAL A N 1
ATOM 1132 C CA . VAL A 1 146 ? 14.392 1.739 -46.223 1.00 81.69 146 VAL A CA 1
ATOM 1133 C C . VAL A 1 146 ? 12.948 1.295 -45.938 1.00 81.69 146 VAL A C 1
ATOM 1135 O O . VAL A 1 146 ? 12.284 1.862 -45.073 1.00 81.69 146 VAL A O 1
ATOM 1138 N N . TRP A 1 147 ? 12.492 0.220 -46.590 1.00 76.75 147 TRP A N 1
ATOM 1139 C CA . TRP A 1 147 ? 11.155 -0.350 -46.377 1.00 76.75 147 TRP A CA 1
ATOM 1140 C C . TRP A 1 147 ? 10.985 -0.986 -44.988 1.00 76.75 147 TRP A C 1
ATOM 1142 O O . TRP A 1 147 ? 9.932 -0.864 -44.365 1.00 76.75 147 TRP A O 1
ATOM 1152 N N . GLY A 1 148 ? 12.048 -1.597 -44.456 1.00 79.31 148 GLY A N 1
ATOM 1153 C CA . GLY A 1 148 ? 12.056 -2.182 -43.113 1.00 79.31 148 GLY A CA 1
ATOM 1154 C C . GLY A 1 148 ? 11.964 -1.128 -42.005 1.00 79.31 148 GLY A C 1
ATOM 1155 O O . GLY A 1 148 ? 11.342 -1.371 -40.975 1.00 79.31 148 GLY A O 1
ATOM 1156 N N . ARG A 1 149 ? 12.512 0.075 -42.228 1.00 80.38 149 ARG A N 1
ATOM 1157 C CA . ARG A 1 149 ? 12.355 1.207 -41.296 1.00 80.38 149 ARG A CA 1
ATOM 1158 C C . ARG A 1 149 ? 10.920 1.728 -41.252 1.00 80.38 149 ARG A C 1
ATOM 1160 O O . ARG A 1 149 ? 10.433 2.069 -40.180 1.00 80.38 149 ARG A O 1
ATOM 1167 N N . PHE A 1 150 ? 10.230 1.744 -42.392 1.00 79.44 150 PHE A N 1
ATOM 1168 C CA . PHE A 1 150 ? 8.820 2.129 -42.441 1.00 79.44 150 PHE A CA 1
ATOM 1169 C C . PHE A 1 150 ? 7.930 1.105 -41.715 1.00 79.44 150 PHE A C 1
ATOM 1171 O O . PHE A 1 150 ? 7.095 1.479 -40.894 1.00 79.44 150 PHE A O 1
ATOM 1178 N N . GLN A 1 151 ? 8.164 -0.197 -41.923 1.00 78.44 151 GLN A N 1
ATOM 1179 C CA . GLN A 1 151 ? 7.422 -1.259 -41.225 1.00 78.44 151 GLN A CA 1
ATOM 1180 C C . GLN A 1 151 ? 7.630 -1.254 -39.701 1.00 78.44 151 GLN A C 1
ATOM 1182 O O . GLN A 1 151 ? 6.690 -1.543 -38.958 1.00 78.44 151 GLN A O 1
ATOM 1187 N N . ALA A 1 152 ? 8.810 -0.850 -39.224 1.00 78.25 152 ALA A N 1
ATOM 1188 C CA . ALA A 1 152 ? 9.113 -0.745 -37.794 1.00 78.25 152 ALA A CA 1
ATOM 1189 C C . ALA A 1 152 ? 8.226 0.265 -37.037 1.00 78.25 152 ALA A C 1
ATOM 1191 O O . ALA A 1 152 ? 8.117 0.203 -35.814 1.00 78.25 152 ALA A O 1
ATOM 1192 N N . THR A 1 153 ? 7.548 1.170 -37.753 1.00 78.94 153 THR A N 1
ATOM 1193 C CA . THR A 1 153 ? 6.574 2.096 -37.152 1.00 78.94 153 THR A CA 1
ATOM 1194 C C . THR A 1 153 ? 5.295 1.373 -36.711 1.00 78.94 153 THR A C 1
ATOM 1196 O O . THR A 1 153 ? 4.666 1.778 -35.737 1.00 78.94 153 THR A O 1
ATOM 1199 N N . PHE A 1 154 ? 4.925 0.280 -37.386 1.00 81.50 154 PHE A N 1
ATOM 1200 C CA . PHE A 1 154 ? 3.706 -0.483 -37.098 1.00 81.50 154 PHE A CA 1
ATOM 1201 C C . PHE A 1 154 ? 3.963 -1.701 -36.210 1.00 81.50 154 PHE A C 1
ATOM 1203 O O . PHE A 1 154 ? 3.129 -2.035 -35.370 1.00 81.50 154 PHE A O 1
ATOM 1210 N N . VAL A 1 155 ? 5.118 -2.354 -36.365 1.00 85.00 155 VAL A N 1
ATOM 1211 C CA . VAL A 1 155 ? 5.509 -3.510 -35.551 1.00 85.00 155 VAL A CA 1
ATOM 1212 C C . VAL A 1 155 ? 6.871 -3.223 -34.918 1.00 85.00 155 VAL A C 1
ATOM 1214 O O . VAL A 1 155 ? 7.885 -3.296 -35.613 1.00 85.00 155 VAL A O 1
ATOM 1217 N N . PRO A 1 156 ? 6.931 -2.897 -33.612 1.00 87.19 156 PRO A N 1
ATOM 1218 C CA . PRO A 1 156 ? 8.201 -2.629 -32.950 1.00 87.19 156 PRO A CA 1
ATOM 1219 C C . PRO A 1 156 ? 9.039 -3.911 -32.900 1.00 87.19 156 PRO A C 1
ATOM 1221 O O . PRO A 1 156 ? 8.551 -4.969 -32.497 1.00 87.19 156 PRO A O 1
ATOM 1224 N N . GLY A 1 157 ? 10.305 -3.834 -33.295 1.00 90.12 157 GLY A N 1
ATOM 1225 C CA . GLY A 1 157 ? 11.278 -4.917 -33.176 1.00 90.12 157 GLY A CA 1
ATOM 1226 C C . GLY A 1 157 ? 12.122 -4.808 -31.906 1.00 90.12 157 GLY A C 1
ATOM 1227 O O . GLY A 1 157 ? 11.792 -4.071 -30.972 1.00 90.12 157 GLY A O 1
ATOM 1228 N N . ILE A 1 158 ? 13.208 -5.583 -31.852 1.00 91.44 158 ILE A N 1
ATOM 1229 C CA . ILE A 1 158 ? 14.158 -5.571 -30.730 1.00 91.44 158 ILE A CA 1
ATOM 1230 C C . ILE A 1 158 ? 14.753 -4.170 -30.482 1.00 91.44 158 ILE A C 1
ATOM 1232 O O . ILE A 1 158 ? 14.740 -3.754 -29.319 1.00 91.44 158 ILE A O 1
ATOM 1236 N N . PRO A 1 159 ? 15.220 -3.402 -31.495 1.00 92.44 159 PRO A N 1
ATOM 1237 C CA . PRO A 1 159 ? 15.814 -2.086 -31.242 1.00 92.44 159 PRO A CA 1
ATOM 1238 C C . PRO A 1 159 ? 14.832 -1.094 -30.602 1.00 92.44 159 PRO A C 1
ATOM 1240 O O . PRO A 1 159 ? 15.210 -0.362 -29.687 1.00 92.44 159 PRO A O 1
ATOM 1243 N N . GLU A 1 160 ? 13.556 -1.106 -30.995 1.00 93.50 160 GLU A N 1
ATOM 1244 C CA . GLU A 1 160 ? 12.539 -0.215 -30.426 1.00 93.50 160 GLU A CA 1
ATOM 1245 C C . GLU A 1 160 ? 12.233 -0.547 -28.959 1.00 93.50 160 GLU A C 1
ATOM 1247 O O . GLU A 1 160 ? 12.104 0.353 -28.123 1.00 93.50 160 GLU A O 1
ATOM 1252 N N . HIS A 1 161 ? 12.125 -1.835 -28.619 1.00 94.25 161 HIS A N 1
ATOM 1253 C CA . HIS A 1 161 ? 11.935 -2.253 -27.228 1.00 94.25 161 HIS A CA 1
ATOM 1254 C C . HIS A 1 161 ? 13.171 -1.960 -26.377 1.00 94.25 161 HIS A C 1
ATOM 1256 O O . HIS A 1 161 ? 13.024 -1.507 -25.242 1.00 94.25 161 HIS A O 1
ATOM 1262 N N . LEU A 1 162 ? 14.377 -2.151 -26.920 1.00 95.19 162 LEU A N 1
ATOM 1263 C CA . LEU A 1 162 ? 15.615 -1.835 -26.214 1.00 95.19 162 LEU A CA 1
ATOM 1264 C C . LEU A 1 162 ? 15.719 -0.333 -25.924 1.00 95.19 162 LEU A C 1
ATOM 1266 O O . LEU A 1 162 ? 16.027 0.051 -24.797 1.00 95.19 162 LEU A O 1
ATOM 1270 N N . ALA A 1 163 ? 15.377 0.523 -26.892 1.00 94.44 163 ALA A N 1
ATOM 1271 C CA . ALA A 1 163 ? 15.315 1.968 -26.680 1.00 94.44 163 ALA A CA 1
ATOM 1272 C C . ALA A 1 163 ? 14.338 2.334 -25.546 1.00 94.44 163 ALA A C 1
ATOM 1274 O O . ALA A 1 163 ? 14.674 3.130 -24.666 1.00 94.44 163 ALA A O 1
ATOM 1275 N N . LYS A 1 164 ? 13.158 1.697 -25.495 1.00 95.31 164 LYS A N 1
ATOM 1276 C CA . LYS A 1 164 ? 12.200 1.874 -24.386 1.00 95.31 164 LYS A CA 1
ATOM 1277 C C . LYS A 1 164 ? 12.768 1.415 -23.041 1.00 95.31 164 LYS A C 1
ATOM 1279 O O . LYS A 1 164 ? 12.543 2.093 -22.042 1.00 95.31 164 LYS A O 1
ATOM 1284 N N . VAL A 1 165 ? 13.516 0.309 -23.002 1.00 96.44 165 VAL A N 1
ATOM 1285 C CA . VAL A 1 165 ? 14.196 -0.176 -21.786 1.00 96.44 165 VAL A CA 1
ATOM 1286 C C . VAL A 1 165 ? 15.235 0.831 -21.297 1.00 96.44 165 VAL A C 1
ATOM 1288 O O . VAL A 1 165 ? 15.270 1.118 -20.101 1.00 96.44 165 VAL A O 1
ATOM 1291 N N . VAL A 1 166 ? 16.043 1.403 -22.194 1.00 96.31 166 VAL A N 1
ATOM 1292 C CA . VAL A 1 166 ? 17.038 2.436 -21.850 1.00 96.31 166 VAL A CA 1
ATOM 1293 C C . VAL A 1 166 ? 16.351 3.667 -21.260 1.00 96.31 166 VAL A C 1
ATOM 1295 O O . VAL A 1 166 ? 16.714 4.111 -20.170 1.00 96.31 166 VAL A O 1
ATOM 1298 N N . VAL A 1 167 ? 15.310 4.175 -21.928 1.00 96.50 167 VAL A N 1
ATOM 1299 C CA . VAL A 1 167 ? 14.538 5.333 -21.449 1.00 96.50 167 VAL A CA 1
ATOM 1300 C C . VAL A 1 167 ? 13.895 5.046 -20.093 1.00 96.50 167 VAL A C 1
ATOM 1302 O O . VAL A 1 167 ? 13.991 5.869 -19.185 1.00 96.50 167 VAL A O 1
ATOM 1305 N N . ALA A 1 168 ? 13.267 3.879 -19.922 1.00 96.75 168 ALA A N 1
ATOM 1306 C CA . ALA A 1 168 ? 12.674 3.486 -18.648 1.00 96.75 168 ALA A CA 1
ATOM 1307 C C . ALA A 1 168 ? 13.735 3.375 -17.545 1.00 96.75 168 ALA A C 1
ATOM 1309 O O . ALA A 1 168 ? 13.499 3.830 -16.434 1.00 96.75 168 ALA A O 1
ATOM 1310 N N . THR A 1 169 ? 14.918 2.835 -17.849 1.00 97.06 169 THR A N 1
ATOM 1311 C CA . THR A 1 169 ? 16.029 2.704 -16.890 1.00 97.06 169 THR A CA 1
ATOM 1312 C C . THR A 1 169 ? 16.540 4.068 -16.435 1.00 97.06 169 THR A C 1
ATOM 1314 O O . THR A 1 169 ? 16.705 4.281 -15.238 1.00 97.06 169 THR A O 1
ATOM 1317 N N . SER A 1 170 ? 16.710 5.014 -17.362 1.00 96.88 170 SER A N 1
ATOM 1318 C CA . SER A 1 170 ? 17.086 6.391 -17.024 1.00 96.88 170 SER A CA 1
ATOM 1319 C C . SER A 1 170 ? 16.021 7.073 -16.154 1.00 96.88 170 SER A C 1
ATOM 1321 O O . SER A 1 170 ? 16.352 7.677 -15.137 1.00 96.88 170 SER A O 1
ATOM 1323 N N . LYS A 1 171 ? 14.732 6.904 -16.482 1.00 97.56 171 LYS A N 1
ATOM 1324 C CA . LYS A 1 171 ? 13.627 7.417 -15.655 1.00 97.56 171 LYS A CA 1
ATOM 1325 C C . LYS A 1 171 ? 13.597 6.794 -14.264 1.00 97.56 171 LYS A C 1
ATOM 1327 O O . LYS A 1 171 ? 13.392 7.513 -13.299 1.00 97.56 171 LYS A O 1
ATOM 1332 N N . ILE A 1 172 ? 13.807 5.481 -14.157 1.00 97.38 172 ILE A N 1
ATOM 1333 C CA . ILE A 1 172 ? 13.881 4.768 -12.874 1.00 97.38 172 ILE A CA 1
ATOM 1334 C C . ILE A 1 172 ? 15.003 5.349 -12.015 1.00 97.38 172 ILE A C 1
ATOM 1336 O O . ILE A 1 172 ? 14.776 5.599 -10.842 1.00 97.38 172 ILE A O 1
ATOM 1340 N N . GLN A 1 173 ? 16.184 5.593 -12.589 1.00 97.06 173 GLN A N 1
ATOM 1341 C CA . GLN A 1 173 ? 17.306 6.182 -11.854 1.00 97.06 173 GLN A CA 1
ATOM 1342 C C . GLN A 1 173 ? 16.990 7.590 -11.343 1.00 97.06 173 GLN A C 1
ATOM 1344 O O . GLN A 1 173 ? 17.290 7.882 -10.192 1.00 97.06 173 GLN A O 1
ATOM 1349 N N . GLY A 1 174 ? 16.358 8.433 -12.166 1.00 96.94 174 GLY A N 1
ATOM 1350 C CA . GLY A 1 174 ? 15.938 9.771 -11.740 1.00 96.94 174 GLY A CA 1
ATOM 1351 C C . GLY A 1 174 ? 14.866 9.733 -10.650 1.00 96.94 174 GLY A C 1
ATOM 1352 O O . GLY A 1 174 ? 15.010 10.386 -9.626 1.00 96.94 174 GLY A O 1
ATOM 1353 N N . LEU A 1 175 ? 13.825 8.917 -10.838 1.00 95.94 175 LEU A N 1
ATOM 1354 C CA . LEU A 1 175 ? 12.721 8.782 -9.881 1.00 95.94 175 LEU A CA 1
ATOM 1355 C C . LEU A 1 175 ? 13.157 8.121 -8.566 1.00 95.94 175 LEU A C 1
ATOM 1357 O O . LEU A 1 175 ? 12.604 8.434 -7.526 1.00 95.94 175 LEU A O 1
ATOM 1361 N N . ALA A 1 176 ? 14.146 7.225 -8.588 1.00 95.50 176 ALA A N 1
ATOM 1362 C CA . ALA A 1 176 ? 14.657 6.573 -7.380 1.00 95.50 176 ALA A CA 1
ATOM 1363 C C . ALA A 1 176 ? 15.443 7.520 -6.455 1.00 95.50 176 ALA A C 1
ATOM 1365 O O . ALA A 1 176 ? 15.698 7.163 -5.309 1.00 95.50 176 ALA A O 1
ATOM 1366 N N . GLN A 1 177 ? 15.859 8.685 -6.957 1.00 95.44 177 GLN A N 1
ATOM 1367 C CA . GLN A 1 177 ? 16.535 9.724 -6.175 1.00 95.44 177 GLN A CA 1
ATOM 1368 C C . GLN A 1 177 ? 15.563 10.789 -5.648 1.00 95.44 177 GLN A C 1
ATOM 1370 O O . GLN A 1 177 ? 15.985 11.672 -4.909 1.00 95.44 177 GLN A O 1
ATOM 1375 N N . GLU A 1 178 ? 14.294 10.747 -6.057 1.00 94.69 178 GLU A N 1
ATOM 1376 C CA . GLU A 1 178 ? 13.285 11.721 -5.652 1.00 94.69 178 GLU A CA 1
ATOM 1377 C C . GLU A 1 178 ? 12.695 11.359 -4.283 1.00 94.69 178 GLU A C 1
ATOM 1379 O O . GLU A 1 178 ? 12.379 10.199 -4.009 1.00 94.69 178 GLU A O 1
ATOM 1384 N N . ASP A 1 179 ? 12.502 12.365 -3.431 1.00 93.75 179 ASP A N 1
ATOM 1385 C CA . ASP A 1 179 ? 11.810 12.184 -2.159 1.00 93.75 179 ASP A CA 1
ATOM 1386 C C . ASP A 1 179 ? 10.303 12.040 -2.399 1.00 93.75 179 ASP A C 1
ATOM 1388 O O . ASP A 1 179 ? 9.613 12.973 -2.817 1.00 93.75 179 ASP A O 1
ATOM 1392 N N . HIS A 1 180 ? 9.769 10.855 -2.112 1.00 94.12 180 HIS A N 1
ATOM 1393 C CA . HIS A 1 180 ? 8.349 10.572 -2.288 1.00 94.12 180 HIS A CA 1
ATOM 1394 C C . HIS A 1 180 ? 7.535 10.950 -1.047 1.00 94.12 180 HIS A C 1
ATOM 1396 O O . HIS A 1 180 ? 7.860 10.578 0.081 1.00 94.12 180 HIS A O 1
ATOM 1402 N N . ASN A 1 181 ? 6.414 11.640 -1.252 1.00 94.69 181 ASN A N 1
ATOM 1403 C CA . ASN A 1 181 ? 5.501 11.969 -0.160 1.00 94.69 181 ASN A CA 1
ATOM 1404 C C . ASN A 1 181 ? 4.871 10.705 0.435 1.00 94.69 181 ASN A C 1
ATOM 1406 O O . ASN A 1 181 ? 4.511 9.776 -0.290 1.00 94.69 181 ASN A O 1
ATOM 1410 N N . VAL A 1 182 ? 4.667 10.710 1.750 1.00 95.19 182 VAL A N 1
ATOM 1411 C CA . VAL A 1 182 ? 3.938 9.639 2.436 1.00 95.19 182 VAL A CA 1
ATOM 1412 C C . VAL A 1 182 ? 2.446 9.733 2.129 1.00 95.19 182 VAL A C 1
ATOM 1414 O O . VAL A 1 182 ? 1.833 10.794 2.284 1.00 95.19 182 VAL A O 1
ATOM 1417 N N . THR A 1 183 ? 1.854 8.612 1.724 1.00 94.12 183 THR A N 1
ATOM 1418 C CA . THR A 1 183 ? 0.432 8.513 1.372 1.00 94.12 183 THR A CA 1
ATOM 1419 C C . THR A 1 183 ? -0.357 7.789 2.438 1.00 94.12 183 THR A C 1
ATOM 1421 O O . THR A 1 183 ? -1.342 8.336 2.927 1.00 94.12 183 THR A O 1
ATOM 1424 N N . ASN A 1 184 ? 0.099 6.604 2.841 1.00 95.31 184 ASN A N 1
ATOM 1425 C CA . ASN A 1 184 ? -0.564 5.757 3.823 1.00 95.31 184 ASN A CA 1
ATOM 1426 C C . ASN A 1 184 ? 0.468 5.222 4.817 1.00 95.31 184 ASN A C 1
ATOM 1428 O O . ASN A 1 184 ? 1.614 4.986 4.451 1.00 95.31 184 ASN A O 1
ATOM 1432 N N . VAL A 1 185 ? 0.067 4.985 6.061 1.00 96.69 185 VAL A N 1
ATOM 1433 C CA . VAL A 1 185 ? 0.923 4.318 7.054 1.00 96.69 185 VAL A CA 1
ATOM 1434 C C . VAL A 1 185 ? 0.155 3.156 7.649 1.00 96.69 185 VAL A C 1
ATOM 1436 O O . VAL A 1 185 ? -0.973 3.336 8.096 1.00 96.69 185 VAL A O 1
ATOM 1439 N N . PHE A 1 186 ? 0.755 1.976 7.623 1.00 97.06 186 PHE A N 1
ATOM 1440 C CA . PHE A 1 186 ? 0.227 0.767 8.230 1.00 97.06 186 PHE A CA 1
ATOM 1441 C C . PHE A 1 186 ? 0.997 0.505 9.513 1.00 97.06 186 PHE A C 1
ATOM 1443 O O . PHE A 1 186 ? 2.228 0.474 9.499 1.00 97.06 186 PHE A O 1
ATOM 1450 N N . CYS A 1 187 ? 0.285 0.330 10.615 1.00 97.12 187 CYS A N 1
ATOM 1451 C CA . CYS A 1 187 ? 0.891 0.001 11.896 1.00 97.12 187 CYS A CA 1
ATOM 1452 C C . CYS A 1 187 ? 0.283 -1.297 12.396 1.00 97.12 187 CYS A C 1
ATOM 1454 O O . CYS A 1 187 ? -0.938 -1.401 12.480 1.00 97.12 187 CYS A O 1
ATOM 1456 N N . THR A 1 188 ? 1.143 -2.247 12.734 1.00 96.88 188 THR A N 1
ATOM 1457 C CA . THR A 1 188 ? 0.776 -3.502 13.379 1.00 96.88 188 THR A CA 1
ATOM 1458 C C . THR A 1 188 ? 1.186 -3.406 14.842 1.00 96.88 188 THR A C 1
ATOM 1460 O O . THR A 1 188 ? 2.315 -3.016 15.158 1.00 96.88 188 THR A O 1
ATOM 1463 N N . PHE A 1 189 ? 0.258 -3.712 15.736 1.00 96.88 189 PHE A N 1
ATOM 1464 C CA . PHE A 1 189 ? 0.453 -3.664 17.177 1.00 96.88 189 PHE A CA 1
ATOM 1465 C C . PHE A 1 189 ? 0.878 -5.024 17.721 1.00 96.88 189 PHE A C 1
ATOM 1467 O O . PHE A 1 189 ? 0.738 -6.053 17.065 1.00 96.88 189 PHE A O 1
ATOM 1474 N N . GLU A 1 190 ? 1.434 -5.017 18.927 1.00 95.12 190 GLU A N 1
ATOM 1475 C CA . GLU A 1 190 ? 1.772 -6.242 19.653 1.00 95.12 190 GLU A CA 1
ATOM 1476 C C . GLU A 1 190 ? 0.517 -6.991 20.110 1.00 95.12 190 GLU A C 1
ATOM 1478 O O . GLU A 1 190 ? 0.483 -8.219 20.105 1.00 95.12 190 GLU A O 1
ATOM 1483 N N . THR A 1 191 ? -0.531 -6.248 20.474 1.00 93.88 191 THR A N 1
ATOM 1484 C CA . THR A 1 191 ? -1.789 -6.809 20.961 1.00 93.88 191 THR A CA 1
ATOM 1485 C C . THR A 1 191 ? -2.983 -6.221 20.217 1.00 93.88 191 THR A C 1
ATOM 1487 O O . THR A 1 191 ? -3.009 -5.034 19.884 1.00 93.88 191 THR A O 1
ATOM 1490 N N . GLU A 1 192 ? -4.015 -7.037 20.011 1.00 93.31 192 GLU A N 1
ATOM 1491 C CA . GLU A 1 192 ? -5.305 -6.591 19.474 1.00 93.31 192 GLU A CA 1
ATOM 1492 C C . GLU A 1 192 ? -5.939 -5.516 20.374 1.00 93.31 192 GLU A C 1
ATOM 1494 O O . GLU A 1 192 ? -6.533 -4.541 19.917 1.00 93.31 192 GLU A O 1
ATOM 1499 N N . ARG A 1 193 ? -5.752 -5.640 21.693 1.00 92.62 193 ARG A N 1
ATOM 1500 C CA . ARG A 1 193 ? -6.235 -4.653 22.662 1.00 92.62 193 ARG A CA 1
ATOM 1501 C C . ARG A 1 193 ? -5.673 -3.256 22.394 1.00 92.62 193 ARG A C 1
ATOM 1503 O O . ARG A 1 193 ? -6.406 -2.277 22.543 1.00 92.62 193 ARG A O 1
ATOM 1510 N N . ASP A 1 194 ? -4.396 -3.157 22.031 1.00 95.81 194 ASP A N 1
ATOM 1511 C CA . ASP A 1 194 ? -3.776 -1.878 21.689 1.00 95.81 194 ASP A CA 1
ATOM 1512 C C . ASP A 1 194 ? -4.343 -1.334 20.380 1.00 95.81 194 ASP A C 1
ATOM 1514 O O . ASP A 1 194 ? -4.714 -0.163 20.327 1.00 95.81 194 ASP A O 1
ATOM 1518 N N . GLN A 1 195 ? -4.507 -2.190 19.368 1.00 95.50 195 GLN A N 1
ATOM 1519 C CA . GLN A 1 195 ? -5.154 -1.828 18.108 1.00 95.50 195 GLN A CA 1
ATOM 1520 C C . GLN A 1 195 ? -6.547 -1.225 18.344 1.00 95.50 195 GLN A C 1
ATOM 1522 O O . GLN A 1 195 ? -6.805 -0.095 17.914 1.00 95.50 195 GLN A O 1
ATOM 1527 N N . ARG A 1 196 ? -7.407 -1.919 19.102 1.00 94.44 196 ARG A N 1
ATOM 1528 C CA . ARG A 1 196 ? -8.784 -1.480 19.374 1.00 94.44 196 ARG A CA 1
ATOM 1529 C C . ARG A 1 196 ? -8.797 -0.166 20.140 1.00 94.44 196 ARG A C 1
ATOM 1531 O O . ARG A 1 196 ? -9.531 0.748 19.778 1.00 94.44 196 ARG A O 1
ATOM 1538 N N . ARG A 1 197 ? -7.924 -0.017 21.142 1.00 94.81 197 ARG A N 1
ATOM 1539 C CA . ARG A 1 197 ? -7.786 1.234 21.903 1.00 94.81 197 ARG A CA 1
ATOM 1540 C C . ARG A 1 197 ? -7.376 2.400 21.006 1.00 94.81 197 ARG A C 1
ATOM 1542 O O . ARG A 1 197 ? -7.925 3.494 21.134 1.00 94.81 197 ARG A O 1
ATOM 1549 N N . VAL A 1 198 ? -6.417 2.186 20.105 1.00 95.62 198 VAL A N 1
ATOM 1550 C CA . VAL A 1 198 ? -5.991 3.213 19.149 1.00 95.62 198 VAL A CA 1
ATOM 1551 C C . VAL A 1 198 ? -7.131 3.569 18.196 1.00 95.62 198 VAL A C 1
ATOM 1553 O O . VAL A 1 198 ? -7.365 4.754 17.951 1.00 95.62 198 VAL A O 1
ATOM 1556 N N . LEU A 1 199 ? -7.868 2.577 17.690 1.00 95.31 199 LEU A N 1
ATOM 1557 C CA . LEU A 1 199 ? -9.040 2.815 16.852 1.00 95.31 199 LEU A CA 1
ATOM 1558 C C . LEU A 1 199 ? -10.117 3.595 17.603 1.00 95.31 199 LEU A C 1
ATOM 1560 O O . LEU A 1 199 ? -10.580 4.603 17.090 1.00 95.31 199 LEU A O 1
ATOM 1564 N N . GLU A 1 200 ? -10.482 3.217 18.821 1.00 94.25 200 GLU A N 1
ATOM 1565 C CA . GLU A 1 200 ? -11.473 3.945 19.622 1.00 94.25 200 GLU A CA 1
ATOM 1566 C C . GLU A 1 200 ? -11.047 5.396 19.893 1.00 94.25 200 GLU A C 1
ATOM 1568 O O . GLU A 1 200 ? -11.862 6.314 19.794 1.00 94.25 200 GLU A O 1
ATOM 1573 N N . ALA A 1 201 ? -9.762 5.622 20.180 1.00 93.94 201 ALA A N 1
ATOM 1574 C CA . ALA A 1 201 ? -9.229 6.945 20.493 1.00 93.94 201 ALA A CA 1
ATOM 1575 C C . ALA A 1 201 ? -9.088 7.867 19.268 1.00 93.94 201 ALA A C 1
ATOM 1577 O O . ALA A 1 201 ? -9.191 9.090 19.407 1.00 93.94 201 ALA A O 1
ATOM 1578 N N . LEU A 1 202 ? -8.815 7.305 18.083 1.00 93.88 202 LEU A N 1
ATOM 1579 C CA . LEU A 1 202 ? -8.515 8.059 16.858 1.00 93.88 202 LEU A CA 1
ATOM 1580 C C . LEU A 1 202 ? -9.580 7.936 15.756 1.00 93.88 202 LEU A C 1
ATOM 1582 O O . LEU A 1 202 ? -9.484 8.640 14.744 1.00 93.88 202 LEU A O 1
ATOM 1586 N N . SER A 1 203 ? -10.587 7.074 15.911 1.00 90.94 203 SER A N 1
ATOM 1587 C CA . SER A 1 203 ? -11.653 6.881 14.924 1.00 90.94 203 SER A CA 1
ATOM 1588 C C . SER A 1 203 ? -12.572 8.094 14.910 1.00 90.94 203 SER A C 1
ATOM 1590 O O . SER A 1 203 ? -13.495 8.260 15.707 1.00 90.94 203 SER A O 1
ATOM 1592 N N . VAL A 1 204 ? -12.300 8.979 13.959 1.00 90.56 204 VAL A N 1
ATOM 1593 C CA . VAL A 1 204 ? -13.115 10.155 13.680 1.00 90.56 204 VAL A CA 1
ATOM 1594 C C . VAL A 1 204 ? -13.847 10.007 12.358 1.00 90.56 204 VAL A C 1
ATOM 1596 O O . VAL A 1 204 ? -13.315 9.531 11.352 1.00 90.56 204 VAL A O 1
ATOM 1599 N N . GLY A 1 205 ? -15.080 10.510 12.319 1.00 86.25 205 GLY A N 1
ATOM 1600 C CA . GLY A 1 205 ? -15.859 10.539 11.089 1.00 86.25 205 GLY A CA 1
ATOM 1601 C C . GLY A 1 205 ? -15.127 11.284 9.963 1.00 86.25 205 GLY A C 1
ATOM 1602 O O . GLY A 1 205 ? -14.588 12.377 10.156 1.00 86.25 205 GLY A O 1
ATOM 1603 N N . LYS A 1 206 ? -15.187 10.744 8.737 1.00 83.88 206 LYS A N 1
ATOM 1604 C CA . LYS A 1 206 ? -14.541 11.303 7.523 1.00 83.88 206 LYS A CA 1
ATOM 1605 C C . LYS A 1 206 ? -14.787 12.806 7.318 1.00 83.88 206 LYS A C 1
ATOM 1607 O O . LYS A 1 206 ? -13.937 13.520 6.786 1.00 83.88 206 LYS A O 1
ATOM 1612 N N . HIS A 1 207 ? -15.957 13.294 7.729 1.00 84.94 207 HIS A N 1
ATOM 1613 C CA . HIS A 1 207 ? -16.336 14.703 7.621 1.00 84.94 207 HIS A CA 1
ATOM 1614 C C . HIS A 1 207 ? -15.519 15.607 8.555 1.00 84.94 207 HIS A C 1
ATOM 1616 O O . HIS A 1 207 ? -15.103 16.687 8.130 1.00 84.94 207 HIS A O 1
ATOM 1622 N N . ALA A 1 208 ? -15.245 15.160 9.784 1.00 86.50 208 ALA A N 1
ATOM 1623 C CA . ALA A 1 208 ? -14.435 15.897 10.751 1.00 86.50 208 ALA A CA 1
ATOM 1624 C C . ALA A 1 208 ? -12.984 16.021 10.272 1.00 86.50 208 ALA A C 1
ATOM 1626 O O . ALA A 1 208 ? -12.430 17.121 10.269 1.00 86.50 208 ALA A O 1
ATOM 1627 N N . VAL A 1 209 ? -12.419 14.928 9.741 1.00 88.00 209 VAL A N 1
ATOM 1628 C CA . VAL A 1 209 ? -11.088 14.913 9.112 1.00 88.00 209 VAL A CA 1
ATOM 1629 C C . VAL A 1 209 ? -11.024 15.899 7.949 1.00 88.00 209 VAL A C 1
ATOM 1631 O O . VAL A 1 209 ? -10.134 16.748 7.892 1.00 88.00 209 VAL A O 1
ATOM 1634 N N . ARG A 1 210 ? -11.987 15.828 7.020 1.00 86.69 210 ARG A N 1
ATOM 1635 C CA . ARG A 1 210 ? -11.998 16.671 5.816 1.00 86.69 210 ARG A CA 1
ATOM 1636 C C . ARG A 1 210 ? -12.117 18.160 6.144 1.00 86.69 210 ARG A C 1
ATOM 1638 O O . ARG A 1 210 ? -11.502 18.978 5.466 1.00 86.69 210 ARG A O 1
ATOM 1645 N N . ARG A 1 211 ? -12.891 18.507 7.177 1.00 88.31 211 ARG A N 1
ATOM 1646 C CA . ARG A 1 211 ? -13.045 19.883 7.676 1.00 88.31 211 ARG A CA 1
ATOM 1647 C C . ARG A 1 211 ? -11.953 20.297 8.671 1.00 88.31 211 ARG A C 1
ATOM 1649 O O . ARG A 1 211 ? -11.969 21.438 9.117 1.00 88.31 211 ARG A O 1
ATOM 1656 N N . LYS A 1 212 ? -11.006 19.405 8.996 1.00 89.50 212 LYS A N 1
ATOM 1657 C CA . LYS A 1 212 ? -9.916 19.621 9.965 1.00 89.50 212 LYS A CA 1
ATOM 1658 C C . LYS A 1 212 ? -10.419 20.090 11.340 1.00 89.50 212 LYS A C 1
ATOM 1660 O O . LYS A 1 212 ? -9.818 20.964 11.962 1.00 89.50 212 LYS A O 1
ATOM 1665 N N . ILE A 1 213 ? -11.529 19.519 11.813 1.00 88.06 213 ILE A N 1
ATOM 1666 C CA . ILE A 1 213 ? -12.146 19.885 13.096 1.00 88.06 213 ILE A CA 1
ATOM 1667 C C . ILE A 1 213 ? -11.324 19.268 14.231 1.00 88.06 213 ILE A C 1
ATOM 1669 O O . ILE A 1 213 ? -11.531 18.117 14.602 1.00 88.06 213 ILE A O 1
ATOM 1673 N N . LYS A 1 214 ? -10.374 20.035 14.776 1.00 88.25 214 LYS A N 1
ATOM 1674 C CA . LYS A 1 214 ? -9.471 19.566 15.841 1.00 88.25 214 LYS A CA 1
ATOM 1675 C C . LYS A 1 214 ? -10.187 19.251 17.155 1.00 88.25 214 LYS A C 1
ATOM 1677 O O . LYS A 1 214 ? -9.704 18.418 17.900 1.00 88.25 214 LYS A O 1
ATOM 1682 N N . SER A 1 215 ? -11.344 19.863 17.413 1.00 87.31 215 SER A N 1
ATOM 1683 C CA . SER A 1 215 ? -12.147 19.611 18.617 1.00 87.31 215 SER A CA 1
ATOM 1684 C C . SER A 1 215 ? -12.823 18.237 18.642 1.00 87.31 215 SER A C 1
ATOM 1686 O O . SER A 1 215 ? -13.448 17.896 19.638 1.00 87.31 215 SER A O 1
ATOM 1688 N N . ALA A 1 216 ? -12.738 17.462 17.556 1.00 85.12 216 ALA A N 1
ATOM 1689 C CA . ALA A 1 216 ? -13.283 16.109 17.505 1.00 85.12 216 ALA A CA 1
ATOM 1690 C C . ALA A 1 216 ? -12.446 15.090 18.298 1.00 85.12 216 ALA A C 1
ATOM 1692 O O . ALA A 1 216 ? -12.936 13.998 18.557 1.00 85.12 216 ALA A O 1
ATOM 1693 N N . VAL A 1 217 ? -11.202 15.429 18.658 1.00 88.00 217 VAL A N 1
ATOM 1694 C CA . VAL A 1 217 ? -10.289 14.561 19.412 1.00 88.00 217 VAL A CA 1
ATOM 1695 C C . VAL A 1 217 ? -9.600 15.382 20.498 1.00 88.00 217 VAL A C 1
ATOM 1697 O O . VAL A 1 217 ? -9.443 16.598 20.369 1.00 88.00 217 VAL A O 1
ATOM 1700 N N . ILE A 1 218 ? -9.181 14.711 21.568 1.00 90.62 218 ILE A N 1
ATOM 1701 C CA . ILE A 1 218 ? -8.320 15.280 22.603 1.00 90.62 218 ILE A CA 1
ATOM 1702 C C . ILE A 1 218 ? -7.060 15.868 21.932 1.00 90.62 218 ILE A C 1
ATOM 1704 O O . ILE A 1 218 ? -6.442 15.184 21.110 1.00 90.62 218 ILE A O 1
ATOM 1708 N N . PRO A 1 219 ? -6.655 17.115 22.249 1.00 91.12 219 PRO A N 1
ATOM 1709 C CA . PRO A 1 219 ? -5.502 17.764 21.618 1.00 91.12 219 PRO A CA 1
ATOM 1710 C C . PRO A 1 219 ? -4.199 16.961 21.706 1.00 91.12 219 PRO A C 1
ATOM 1712 O O . PRO A 1 219 ? -3.367 17.054 20.806 1.00 91.12 219 PRO A O 1
ATOM 1715 N N . GLU A 1 220 ? -4.047 16.161 22.761 1.00 91.94 220 GLU A N 1
ATOM 1716 C CA . GLU A 1 220 ? -2.897 15.284 2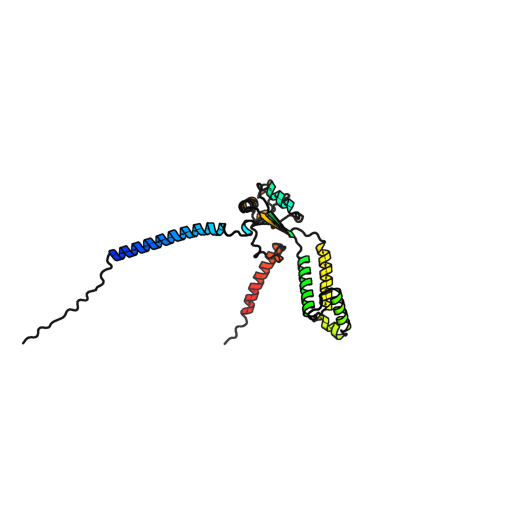3.002 1.00 91.94 220 GLU A CA 1
ATOM 1717 C C . GLU A 1 220 ? -2.776 14.153 21.982 1.00 91.94 220 GLU A C 1
ATOM 1719 O O . GLU A 1 220 ? -1.676 13.678 21.761 1.00 91.94 220 GLU A O 1
ATOM 1724 N N . HIS A 1 221 ? -3.862 13.760 21.314 1.00 93.06 221 HIS A N 1
ATOM 1725 C CA . HIS A 1 221 ? -3.834 12.719 20.285 1.00 93.06 221 HIS A CA 1
ATOM 1726 C C . HIS A 1 221 ? -3.534 13.279 18.880 1.00 93.06 221 HIS A C 1
ATOM 1728 O O . HIS A 1 221 ? -3.552 12.539 17.894 1.00 93.06 221 HIS A O 1
ATOM 1734 N N . LEU A 1 222 ? -3.300 14.588 18.726 1.00 94.44 222 LEU A N 1
ATOM 1735 C CA . LEU A 1 222 ? -3.007 15.184 17.421 1.00 94.44 222 LEU A CA 1
ATOM 1736 C C . LEU A 1 222 ? -1.559 14.902 17.000 1.00 94.44 222 LEU A C 1
ATOM 1738 O O . LEU A 1 222 ? -0.622 15.532 17.491 1.00 94.44 222 LEU A O 1
ATOM 1742 N N . PHE A 1 223 ? -1.374 14.057 15.988 1.00 95.06 223 PHE A N 1
ATOM 1743 C CA . PHE A 1 223 ? -0.057 13.809 15.403 1.00 95.06 223 PHE A CA 1
ATOM 1744 C C . PHE A 1 223 ? 0.469 15.062 14.700 1.00 95.06 223 PHE A C 1
ATOM 1746 O O . PHE A 1 223 ? -0.097 15.507 13.697 1.00 95.06 223 PHE A O 1
ATOM 1753 N N . GLN A 1 224 ? 1.533 15.663 15.241 1.00 93.38 224 GLN A N 1
ATOM 1754 C CA . GLN A 1 224 ? 2.115 16.911 14.726 1.00 93.38 224 GLN A CA 1
ATOM 1755 C C . GLN A 1 224 ? 1.057 18.026 14.543 1.00 93.38 224 GLN A C 1
ATOM 1757 O O . GLN A 1 224 ? 1.068 18.785 13.572 1.00 93.38 224 GLN A O 1
ATOM 1762 N N . GLY A 1 225 ? 0.072 18.093 15.449 1.00 91.94 225 GLY A N 1
ATOM 1763 C CA . GLY A 1 225 ? -1.019 19.073 15.391 1.00 91.94 225 GLY A CA 1
ATOM 1764 C C . GLY A 1 225 ? -2.050 18.835 14.275 1.00 91.94 225 GLY A C 1
ATOM 1765 O O . GLY A 1 225 ? -2.902 19.707 14.035 1.00 91.94 225 GLY A O 1
ATOM 1766 N N . LYS A 1 226 ? -1.989 17.681 13.596 1.00 93.06 226 LYS A N 1
ATOM 1767 C CA . LYS A 1 226 ? -2.900 17.241 12.536 1.00 93.06 226 LYS A CA 1
ATOM 1768 C C . LYS A 1 226 ? -3.828 16.139 13.051 1.00 93.06 226 LYS A C 1
ATOM 1770 O O . LYS A 1 226 ? -3.421 15.243 13.780 1.00 93.06 226 LYS A O 1
ATOM 1775 N N . LEU A 1 227 ? -5.086 16.200 12.619 1.00 94.62 227 LEU A N 1
ATOM 1776 C CA . LEU A 1 227 ? -6.060 15.142 12.856 1.00 94.62 227 LEU A CA 1
ATOM 1777 C C . LEU A 1 227 ? -5.834 13.987 11.869 1.00 94.62 227 LEU A C 1
ATOM 1779 O O . LEU A 1 227 ? -5.910 14.187 10.649 1.00 94.62 227 LEU A O 1
ATOM 1783 N N . LEU A 1 228 ? -5.568 12.795 12.399 1.00 95.06 228 LEU A N 1
ATOM 1784 C CA . LEU A 1 228 ? -5.394 11.577 11.614 1.00 95.06 228 LEU A CA 1
ATOM 1785 C C . LEU A 1 228 ? -6.743 10.931 11.273 1.00 95.06 228 LEU A C 1
ATOM 1787 O O . LEU A 1 228 ? -7.733 11.081 11.980 1.00 95.06 228 LEU A O 1
ATOM 1791 N N . HIS A 1 229 ? -6.774 10.229 10.149 1.00 95.25 229 HIS A N 1
ATOM 1792 C CA . HIS A 1 229 ? -7.859 9.379 9.690 1.00 95.25 229 HIS A CA 1
ATOM 1793 C C . HIS A 1 229 ? -7.357 7.951 9.759 1.00 95.25 229 HIS A C 1
ATOM 1795 O O . HIS A 1 229 ? -6.744 7.443 8.812 1.00 95.25 229 HIS A O 1
ATOM 1801 N N . VAL A 1 230 ? -7.583 7.366 10.924 1.00 95.69 230 VAL A N 1
ATOM 1802 C CA . VAL A 1 230 ? -7.225 5.993 11.232 1.00 95.69 230 VAL A CA 1
ATOM 1803 C C . VAL A 1 230 ? -8.439 5.123 10.978 1.00 95.69 230 VAL A C 1
ATOM 1805 O O . VAL A 1 230 ? -9.558 5.478 11.347 1.00 95.69 230 VAL A O 1
ATOM 1808 N N . VAL A 1 231 ? -8.215 4.014 10.294 1.00 95.50 231 VAL A N 1
ATOM 1809 C CA . VAL A 1 231 ? -9.204 2.962 10.104 1.00 95.50 231 VAL A CA 1
ATOM 1810 C C . VAL A 1 231 ? -8.507 1.621 10.250 1.00 95.50 231 VAL A C 1
ATOM 1812 O O . VAL A 1 231 ? -7.287 1.533 10.113 1.00 95.50 231 VAL A O 1
ATOM 1815 N N . GLU A 1 232 ? -9.284 0.588 10.510 1.00 95.81 232 GLU A N 1
ATOM 1816 C CA . GLU A 1 232 ? -8.813 -0.790 10.488 1.00 95.81 232 GLU A CA 1
ATOM 1817 C C . GLU A 1 232 ? -8.193 -1.134 9.123 1.00 95.81 232 GLU A C 1
ATOM 1819 O O . GLU A 1 232 ? -8.655 -0.649 8.076 1.00 95.81 232 GLU A O 1
ATOM 1824 N N . ALA A 1 233 ? -7.087 -1.879 9.137 1.00 95.19 233 ALA A N 1
ATOM 1825 C CA . ALA A 1 233 ? -6.413 -2.291 7.912 1.00 95.19 233 ALA A CA 1
ATOM 1826 C C . ALA A 1 233 ? -7.188 -3.428 7.235 1.00 95.19 233 ALA A C 1
ATOM 1828 O O . ALA A 1 233 ? -7.658 -4.338 7.896 1.00 95.19 233 ALA A O 1
ATOM 1829 N N . GLU A 1 234 ? -7.298 -3.390 5.909 1.00 92.44 234 GLU A N 1
ATOM 1830 C CA . GLU A 1 234 ? -7.817 -4.531 5.145 1.00 92.44 234 GLU A CA 1
ATOM 1831 C C . GLU A 1 234 ? -6.762 -5.652 5.121 1.00 92.44 234 GLU A C 1
ATOM 1833 O O . GLU A 1 234 ? -5.560 -5.375 5.205 1.00 92.44 234 GLU A O 1
ATOM 1838 N N . GLU A 1 235 ? -7.185 -6.906 4.951 1.00 88.88 235 GLU A N 1
ATOM 1839 C CA . GLU A 1 235 ? -6.254 -8.023 4.783 1.00 88.88 235 GLU A CA 1
ATOM 1840 C C . GLU A 1 235 ? -5.233 -7.782 3.650 1.00 88.88 235 GLU A C 1
ATOM 1842 O O . GLU A 1 235 ? -5.587 -7.245 2.591 1.00 88.88 235 GLU A O 1
ATOM 1847 N N . PRO A 1 236 ? -3.976 -8.252 3.785 1.00 86.81 236 PRO A N 1
ATOM 1848 C CA . PRO A 1 236 ? -2.939 -8.050 2.768 1.00 86.81 236 PRO A CA 1
ATOM 1849 C C . PRO A 1 236 ? -3.314 -8.553 1.366 1.00 86.81 236 PRO A C 1
ATOM 1851 O O . PRO A 1 236 ? -2.863 -7.993 0.366 1.00 86.81 236 PRO A O 1
ATOM 1854 N N . SER A 1 237 ? -4.131 -9.608 1.295 1.00 87.12 237 SER A N 1
ATOM 1855 C CA . SER A 1 237 ? -4.656 -10.215 0.065 1.00 87.12 237 SER A CA 1
ATOM 1856 C C . SER A 1 237 ? -5.696 -9.328 -0.636 1.00 87.12 237 SER A C 1
ATOM 1858 O O . SER A 1 237 ? -5.772 -9.316 -1.866 1.00 87.12 237 SER A O 1
ATOM 1860 N N . ALA A 1 238 ? -6.472 -8.562 0.136 1.00 88.06 238 ALA A N 1
ATOM 1861 C CA . ALA A 1 238 ? -7.512 -7.662 -0.349 1.00 88.06 238 ALA A CA 1
ATOM 1862 C C . ALA A 1 238 ? -6.946 -6.306 -0.810 1.00 88.06 238 ALA A C 1
ATOM 1864 O O . ALA A 1 238 ? -7.542 -5.630 -1.657 1.00 88.06 238 ALA A O 1
ATOM 1865 N N . ILE A 1 239 ? -5.772 -5.914 -0.300 1.00 86.12 239 ILE A N 1
ATOM 1866 C CA . ILE A 1 239 ? -5.139 -4.637 -0.633 1.00 86.12 239 ILE A CA 1
ATOM 1867 C C . ILE A 1 239 ? -4.640 -4.630 -2.087 1.00 86.12 239 ILE A C 1
ATOM 1869 O O . ILE A 1 239 ? -3.656 -5.269 -2.466 1.00 86.12 239 ILE A O 1
ATOM 1873 N N . ARG A 1 240 ? -5.263 -3.785 -2.915 1.00 87.44 240 ARG A N 1
ATOM 1874 C CA . ARG A 1 240 ? -4.751 -3.438 -4.249 1.00 87.44 240 ARG A CA 1
ATOM 1875 C C . ARG A 1 240 ? -3.687 -2.351 -4.130 1.00 87.44 240 ARG A C 1
ATOM 1877 O O . ARG A 1 240 ? -3.989 -1.164 -4.199 1.00 87.44 240 ARG A O 1
ATOM 1884 N N . TRP A 1 241 ? -2.427 -2.760 -4.007 1.00 81.69 241 TRP A N 1
ATOM 1885 C CA . TRP A 1 241 ? -1.275 -1.858 -3.852 1.00 81.69 241 TRP A CA 1
ATOM 1886 C C . TRP A 1 241 ? -1.154 -0.774 -4.935 1.00 81.69 241 TRP A C 1
ATOM 1888 O O . TRP A 1 241 ? -0.655 0.310 -4.662 1.00 81.69 241 TRP A O 1
ATOM 1898 N N . GLN A 1 242 ? -1.648 -1.031 -6.149 1.00 81.75 242 GLN A N 1
ATOM 1899 C CA . GLN A 1 242 ? -1.649 -0.053 -7.248 1.00 81.75 242 GLN A CA 1
ATOM 1900 C C . GLN A 1 242 ? -2.639 1.103 -7.036 1.00 81.75 242 GLN A C 1
ATOM 1902 O O . GLN A 1 242 ? -2.446 2.177 -7.596 1.00 81.75 242 GLN A O 1
ATOM 1907 N N . ASP A 1 243 ? -3.681 0.889 -6.232 1.00 84.38 243 ASP A N 1
ATOM 1908 C CA . ASP A 1 243 ? -4.736 1.876 -5.984 1.00 84.38 243 ASP A CA 1
ATOM 1909 C C . ASP A 1 243 ? -4.467 2.685 -4.701 1.00 84.38 243 ASP A C 1
ATOM 1911 O O . ASP A 1 243 ? -5.241 3.575 -4.341 1.00 84.38 243 ASP A O 1
ATOM 1915 N N . LEU A 1 244 ? -3.391 2.365 -3.974 1.00 82.38 244 LEU A N 1
ATOM 1916 C CA . LEU A 1 244 ? -3.141 2.879 -2.627 1.00 82.38 244 LEU A CA 1
ATOM 1917 C C . LEU A 1 244 ? -2.873 4.390 -2.610 1.00 82.38 244 LEU A C 1
ATOM 1919 O O . LEU A 1 244 ? -3.295 5.079 -1.682 1.00 82.38 244 LEU A O 1
ATOM 1923 N N . ASN A 1 245 ? -2.223 4.883 -3.666 1.00 81.44 245 ASN A N 1
ATOM 1924 C CA . ASN A 1 245 ? -1.857 6.285 -3.863 1.00 81.44 245 ASN A CA 1
ATOM 1925 C C . ASN A 1 245 ? -2.957 7.090 -4.582 1.00 81.44 245 ASN A C 1
ATOM 1927 O O . ASN A 1 245 ? -2.840 8.304 -4.782 1.00 81.44 245 ASN A O 1
ATOM 1931 N N . GLU A 1 246 ? -4.073 6.456 -4.964 1.00 79.00 246 GLU A N 1
ATOM 1932 C CA . GLU A 1 246 ? -5.158 7.180 -5.609 1.00 79.00 246 GLU A CA 1
ATOM 1933 C C . GLU A 1 246 ? -5.881 8.099 -4.622 1.00 79.00 246 GLU A C 1
ATOM 1935 O O . GLU A 1 246 ? -6.527 7.675 -3.659 1.00 79.00 246 GLU A O 1
ATOM 1940 N N . SER A 1 247 ? -5.858 9.400 -4.919 1.00 69.56 247 SER A N 1
ATOM 1941 C CA . SER A 1 247 ? -6.651 10.358 -4.158 1.00 69.56 247 SER A CA 1
ATOM 1942 C C . SER A 1 247 ? -8.131 9.963 -4.176 1.00 69.56 247 SER A C 1
ATOM 1944 O O . SER A 1 247 ? -8.686 9.549 -5.199 1.00 69.56 247 SER A O 1
ATOM 1946 N N . SER A 1 248 ? -8.824 10.146 -3.049 1.00 67.81 248 SER A N 1
ATOM 1947 C CA . SER A 1 248 ? -10.241 9.767 -2.932 1.00 67.81 248 SER A CA 1
ATOM 1948 C C . SER A 1 248 ? -11.130 10.428 -3.999 1.00 67.81 248 SER A C 1
ATOM 1950 O O . SER A 1 248 ? -12.164 9.878 -4.385 1.00 67.81 248 SER A O 1
ATOM 1952 N N . ALA A 1 249 ? -10.716 11.590 -4.517 1.00 66.69 249 ALA A N 1
ATOM 1953 C CA . ALA A 1 249 ? -11.369 12.270 -5.630 1.00 66.69 249 ALA A CA 1
ATOM 1954 C C . ALA A 1 249 ? -11.243 11.495 -6.953 1.00 66.69 249 ALA A C 1
ATOM 1956 O O . ALA A 1 249 ? -12.245 11.328 -7.651 1.00 66.69 249 ALA A O 1
ATOM 1957 N N . LYS A 1 250 ? -10.048 10.976 -7.280 1.00 73.62 250 LYS A N 1
ATOM 1958 C CA . LYS A 1 250 ? -9.833 10.123 -8.461 1.00 73.62 250 LYS A CA 1
ATOM 1959 C C . LYS A 1 250 ? -10.655 8.841 -8.355 1.00 73.62 250 LYS A C 1
ATOM 1961 O O . LYS A 1 250 ? -11.406 8.549 -9.281 1.00 73.62 250 LYS A O 1
ATOM 1966 N N . ARG A 1 251 ? -10.644 8.186 -7.188 1.00 71.06 251 ARG A N 1
ATOM 1967 C CA . ARG A 1 251 ? -11.428 6.966 -6.926 1.00 71.06 251 ARG A CA 1
ATOM 1968 C C . ARG A 1 251 ? -12.935 7.190 -7.097 1.00 71.06 251 ARG A C 1
ATOM 1970 O O . ARG A 1 251 ? -13.634 6.367 -7.680 1.00 71.06 251 ARG A O 1
ATOM 1977 N N . THR A 1 252 ? -13.446 8.337 -6.644 1.00 72.50 252 THR A N 1
ATOM 1978 C CA . THR A 1 252 ? -14.864 8.705 -6.822 1.00 72.50 252 THR A CA 1
ATOM 1979 C C . THR A 1 252 ? -15.197 8.971 -8.290 1.00 72.50 252 THR A C 1
ATOM 1981 O O . THR A 1 252 ? -16.213 8.492 -8.790 1.00 72.50 252 THR A O 1
ATOM 1984 N N . LYS A 1 253 ? -14.325 9.688 -9.013 1.00 76.50 253 LYS A N 1
ATOM 1985 C CA . LYS A 1 253 ? -14.493 9.925 -10.452 1.00 76.50 253 LYS A CA 1
ATOM 1986 C C . LYS A 1 253 ? -14.491 8.609 -11.233 1.00 76.50 253 LYS A C 1
ATOM 1988 O O . LYS A 1 253 ? -15.325 8.440 -12.115 1.00 76.50 253 LYS A O 1
ATOM 1993 N N . GLN A 1 254 ? -13.613 7.674 -10.872 1.00 73.75 254 GLN A N 1
ATOM 1994 C CA . GLN A 1 254 ? -13.547 6.344 -11.470 1.00 73.75 254 GLN A CA 1
ATOM 1995 C C . GLN A 1 254 ? -14.832 5.554 -11.210 1.00 73.75 254 GLN A C 1
ATOM 1997 O O . GLN A 1 254 ? -15.429 5.064 -12.159 1.00 73.75 254 GLN A O 1
ATOM 2002 N N . LYS A 1 255 ? -15.329 5.504 -9.964 1.00 75.00 255 LYS A N 1
ATOM 2003 C CA . LYS A 1 255 ? -16.616 4.858 -9.636 1.00 75.00 255 LYS A CA 1
ATOM 2004 C C . LYS A 1 255 ? -17.783 5.440 -10.437 1.00 75.00 255 LYS A C 1
ATOM 2006 O O . LYS A 1 255 ? -18.601 4.689 -10.959 1.00 75.00 255 LYS A O 1
ATOM 2011 N N . ASN A 1 256 ? -17.829 6.764 -10.586 1.00 72.62 256 ASN A N 1
ATOM 2012 C CA . ASN A 1 256 ? -18.852 7.422 -11.398 1.00 72.62 256 ASN A CA 1
ATOM 2013 C C . ASN A 1 256 ? -18.717 7.061 -12.885 1.00 72.62 256 ASN A C 1
ATOM 2015 O O . ASN A 1 256 ? -19.718 6.756 -13.525 1.00 72.62 256 ASN A O 1
ATOM 2019 N N . LEU A 1 257 ? -17.494 7.034 -13.425 1.00 73.31 257 LEU A N 1
ATOM 2020 C CA . LEU A 1 257 ? -17.218 6.597 -14.798 1.00 73.31 257 LEU A CA 1
ATOM 2021 C C . LEU A 1 257 ? -17.613 5.132 -15.026 1.00 73.31 257 LEU A C 1
ATOM 2023 O O . LEU A 1 257 ? -18.250 4.841 -16.034 1.00 73.31 257 LEU A O 1
ATOM 2027 N N . TYR A 1 258 ? -17.318 4.232 -14.084 1.00 72.62 258 TYR A N 1
ATOM 2028 C CA . TYR A 1 258 ? -17.752 2.835 -14.148 1.00 72.62 258 TYR A CA 1
ATOM 2029 C C . TYR A 1 258 ? -19.278 2.720 -14.141 1.00 72.62 258 TYR A C 1
ATOM 2031 O O . TYR A 1 258 ? -19.831 2.005 -14.971 1.00 72.62 258 TYR A O 1
ATOM 2039 N N . HIS A 1 259 ? -19.982 3.459 -13.279 1.00 69.25 259 HIS A N 1
ATOM 2040 C CA . HIS A 1 259 ? -21.448 3.444 -13.265 1.00 69.25 259 HIS A CA 1
ATOM 2041 C C . HIS A 1 259 ? -22.078 4.013 -14.541 1.00 69.25 259 HIS A C 1
ATOM 2043 O O . HIS A 1 259 ? -23.105 3.500 -14.986 1.00 69.25 259 HIS A O 1
ATOM 2049 N N . VAL A 1 260 ? -21.481 5.041 -15.147 1.00 71.44 260 VAL A N 1
ATOM 2050 C CA . VAL A 1 260 ? -21.941 5.581 -16.437 1.00 71.44 260 VAL A CA 1
ATOM 2051 C C . VAL A 1 260 ? -21.655 4.591 -17.571 1.00 71.44 260 VAL A C 1
ATOM 2053 O O . VAL A 1 260 ? -22.539 4.320 -18.381 1.00 71.44 260 VAL A O 1
ATOM 2056 N N . GLY A 1 261 ? -20.469 3.978 -17.589 1.00 64.56 261 GLY A N 1
ATOM 2057 C CA . GLY A 1 261 ? -20.099 2.947 -18.561 1.00 64.56 261 GLY A CA 1
ATOM 2058 C C . GLY A 1 261 ? -20.995 1.709 -18.490 1.00 64.56 261 GLY A C 1
ATOM 2059 O O . GLY A 1 261 ? -21.428 1.214 -19.525 1.00 64.56 261 GLY A O 1
ATOM 2060 N N . HIS A 1 262 ? -21.362 1.259 -17.285 1.00 61.47 262 HIS 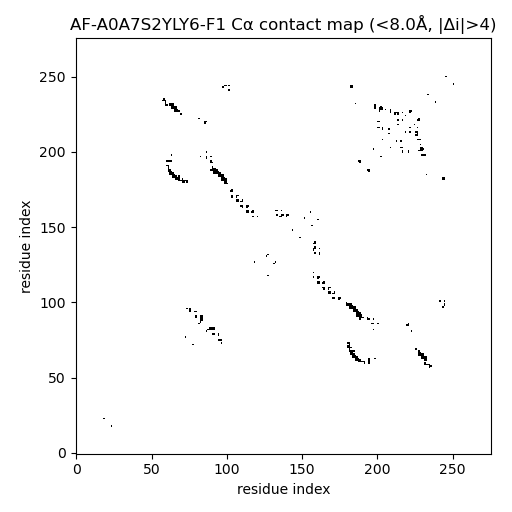A N 1
ATOM 2061 C CA . HIS A 1 262 ? -22.271 0.122 -17.101 1.00 61.47 262 HIS A CA 1
ATOM 2062 C C . HIS A 1 262 ? -23.702 0.426 -17.573 1.00 61.47 262 HIS A C 1
ATOM 2064 O O . HIS A 1 262 ? -24.376 -0.464 -18.089 1.00 61.47 262 HIS A O 1
ATOM 2070 N N . ARG A 1 263 ? -24.163 1.683 -17.457 1.00 58.97 263 ARG A N 1
ATOM 2071 C CA . ARG A 1 263 ? -25.457 2.104 -18.026 1.00 58.97 263 ARG A CA 1
ATOM 2072 C C . ARG A 1 263 ? -25.435 2.164 -19.554 1.00 58.97 263 ARG A C 1
ATOM 2074 O O . ARG A 1 263 ? -26.416 1.766 -20.167 1.00 58.97 263 ARG A O 1
ATOM 2081 N N . CYS A 1 264 ? -24.335 2.594 -20.176 1.00 57.72 264 CYS A N 1
ATOM 2082 C CA . CYS A 1 264 ? 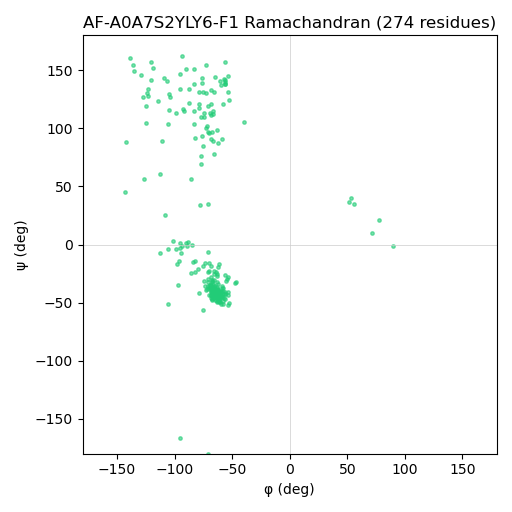-24.207 2.569 -21.641 1.00 57.72 264 CYS A CA 1
ATOM 2083 C C . CYS A 1 264 ? -23.996 1.154 -22.202 1.00 57.72 264 CYS A C 1
ATOM 2085 O O . CYS A 1 264 ? -24.527 0.840 -23.264 1.00 57.72 264 CYS A O 1
ATOM 2087 N N . GLY A 1 265 ? -23.272 0.284 -21.491 1.00 52.19 265 GLY A N 1
ATOM 2088 C CA . GLY A 1 265 ? -23.065 -1.108 -21.8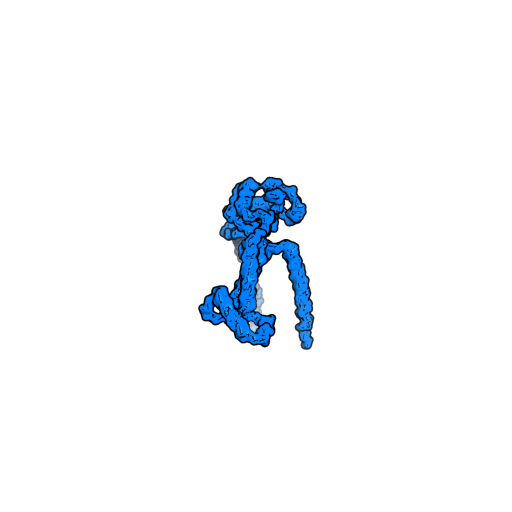97 1.00 52.19 265 GLY A CA 1
ATOM 2089 C C . GLY A 1 265 ? -24.369 -1.902 -21.969 1.00 52.19 265 GLY A C 1
ATOM 2090 O O . GLY A 1 265 ? -24.535 -2.716 -22.869 1.00 52.19 265 GLY A O 1
ATOM 2091 N N . HIS A 1 266 ? -25.337 -1.610 -21.095 1.00 51.75 266 HIS A N 1
ATOM 2092 C CA . HIS A 1 266 ? -26.661 -2.238 -21.146 1.00 51.75 266 HIS A CA 1
ATOM 2093 C C . HIS A 1 266 ? -27.517 -1.793 -22.346 1.00 51.75 266 HIS A C 1
ATOM 2095 O O . HIS A 1 266 ? -28.381 -2.549 -22.777 1.00 51.75 266 HIS A O 1
ATOM 2101 N N . CYS A 1 267 ? -27.254 -0.623 -22.941 1.00 50.38 267 CYS A N 1
ATOM 2102 C CA . CYS A 1 267 ? -27.959 -0.180 -24.151 1.00 50.38 267 CYS A CA 1
ATOM 2103 C C . CYS A 1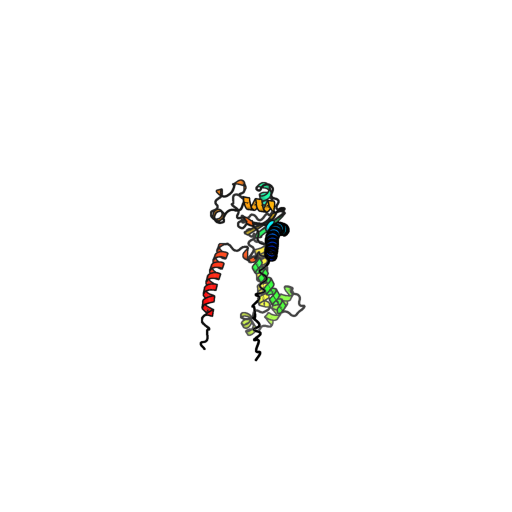 267 ? -27.422 -0.823 -25.440 1.00 50.38 267 CYS A C 1
ATOM 2105 O O . CYS A 1 267 ? -28.147 -0.873 -26.429 1.00 50.38 267 CYS A O 1
ATOM 2107 N N . HIS A 1 268 ? -26.188 -1.338 -25.448 1.00 49.31 268 HIS A N 1
ATOM 2108 C CA . HIS A 1 268 ? -25.610 -1.963 -26.644 1.00 49.31 268 HIS A CA 1
ATOM 2109 C C . HIS A 1 268 ? -25.999 -3.436 -26.837 1.00 49.31 268 HIS A C 1
ATOM 2111 O O . HIS A 1 268 ? -25.871 -3.939 -27.946 1.00 49.31 268 HIS A O 1
ATOM 2117 N N . TYR A 1 269 ? -26.531 -4.110 -25.811 1.00 51.59 269 TYR A N 1
ATOM 2118 C CA . TYR A 1 269 ? -27.015 -5.495 -25.924 1.00 51.59 269 TYR A CA 1
ATOM 2119 C C . TYR A 1 269 ? -28.499 -5.615 -26.318 1.00 51.59 269 TYR A C 1
ATOM 2121 O O . TYR A 1 269 ? -29.001 -6.727 -26.437 1.00 51.59 269 TYR A O 1
ATOM 2129 N N . PHE A 1 270 ? -29.210 -4.502 -26.539 1.00 52.16 270 PHE A N 1
ATOM 2130 C CA . PHE A 1 270 ? -30.642 -4.511 -26.886 1.00 52.16 270 PHE A CA 1
ATOM 2131 C C . PHE A 1 270 ? -30.945 -4.291 -28.380 1.00 52.16 270 PHE A C 1
ATOM 2133 O O . PHE A 1 270 ? -32.115 -4.228 -28.751 1.00 52.16 270 PHE A O 1
ATOM 2140 N N . LEU A 1 271 ? -29.925 -4.177 -29.242 1.00 53.72 271 LEU A N 1
ATOM 2141 C CA . LEU A 1 271 ? -30.106 -3.934 -30.685 1.00 53.72 271 LEU A CA 1
ATOM 2142 C C . LEU A 1 271 ? -29.845 -5.152 -31.589 1.00 53.72 271 LEU A C 1
ATOM 2144 O O . LEU A 1 271 ? -30.135 -5.067 -32.776 1.00 53.72 271 LEU A O 1
ATOM 2148 N N . ASP A 1 272 ? -29.416 -6.292 -31.039 1.00 46.12 272 ASP A N 1
ATOM 2149 C CA . ASP A 1 272 ? -29.221 -7.543 -31.791 1.00 46.12 272 ASP A CA 1
ATOM 2150 C C . ASP A 1 272 ? -30.231 -8.621 -31.355 1.00 46.12 272 ASP A C 1
ATOM 2152 O O . ASP A 1 272 ? -29.871 -9.688 -30.860 1.00 46.12 272 ASP A O 1
ATOM 2156 N N . CYS A 1 273 ? -31.528 -8.347 -31.520 1.00 41.97 273 CYS A N 1
ATOM 2157 C CA . CYS A 1 273 ? -32.555 -9.393 -31.530 1.00 41.97 273 CYS A CA 1
ATOM 2158 C C . CYS A 1 273 ? -33.023 -9.606 -32.979 1.00 41.97 273 CYS A C 1
ATOM 2160 O O . CYS A 1 273 ? -33.768 -8.769 -33.497 1.00 41.97 273 CYS A O 1
ATOM 2162 N N . PRO A 1 274 ? -32.599 -10.689 -33.659 1.00 58.41 274 PRO A N 1
ATOM 2163 C CA . PRO A 1 274 ? -33.144 -11.038 -34.960 1.00 58.41 274 PRO A CA 1
ATOM 2164 C C . PRO A 1 274 ? -34.595 -11.486 -34.767 1.00 58.41 274 PRO A C 1
ATOM 2166 O O . PRO A 1 274 ? -34.887 -12.412 -34.011 1.00 58.41 274 PRO A O 1
ATOM 2169 N N . SER A 1 275 ? -35.508 -10.781 -35.427 1.00 57.31 275 SER A N 1
ATOM 2170 C CA .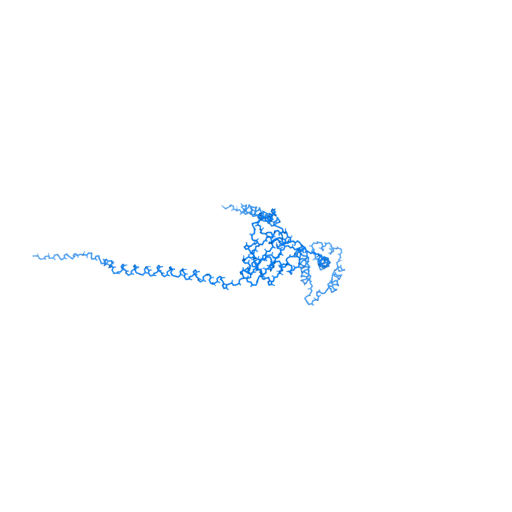 SER A 1 275 ? -36.918 -11.146 -35.509 1.00 57.31 275 SER A CA 1
ATOM 2171 C C . SER A 1 275 ? -37.040 -12.437 -36.315 1.00 57.31 275 SER A C 1
ATOM 2173 O O . SER A 1 275 ? -36.718 -12.461 -37.503 1.00 57.31 275 SER A O 1
ATOM 2175 N N . HIS A 1 276 ? -37.482 -13.498 -35.645 1.00 52.16 276 HIS A N 1
ATOM 2176 C CA . HIS A 1 276 ? -38.052 -14.686 -36.270 1.00 52.16 276 HIS A CA 1
ATOM 2177 C C . HIS A 1 276 ? -39.575 -14.581 -36.269 1.00 52.16 276 HIS A C 1
ATOM 2179 O O . HIS A 1 276 ? -40.121 -14.078 -35.259 1.00 52.16 276 HIS A O 1
#

pLDDT: mean 86.09, std 13.51, range [38.62, 97.94]

Mean predicted aligned error: 11.25 Å

Solvent-accessible surface area (backbone atoms only — not comparable to full-atom values): 16027 Å² total; per-residue (Å²): 138,90,80,86,79,83,78,78,77,83,72,83,74,73,78,68,72,64,78,46,69,65,58,55,52,51,52,52,51,52,49,52,51,51,54,52,48,52,54,52,49,52,54,51,49,57,57,46,48,56,54,50,59,71,66,57,79,52,77,31,63,22,22,34,31,29,68,54,54,59,50,80,65,76,57,56,61,63,53,37,51,44,37,28,72,56,51,88,58,27,53,55,74,47,66,47,77,39,55,57,47,64,70,42,54,52,32,52,51,52,28,53,51,32,51,53,56,39,56,76,73,46,68,88,90,62,72,91,42,70,68,55,49,50,53,51,25,53,53,53,56,71,69,44,51,79,70,50,58,59,49,40,76,79,50,73,51,58,48,56,34,50,52,49,32,53,53,26,50,54,49,37,57,56,49,71,73,52,90,56,42,33,39,35,38,37,40,30,33,76,39,46,69,43,34,52,51,52,46,70,70,42,57,56,59,71,66,43,54,76,69,63,49,61,86,80,43,65,76,76,69,32,61,93,80,37,72,60,44,47,43,77,30,74,48,80,88,74,55,56,74,89,57,66,72,54,51,71,66,55,54,50,52,48,53,51,50,50,55,53,49,55,58,55,55,61,62,68,73,71,75,80,71,84,86,126

Foldseek 3Di:
DDDDDPPDDPDPPPPCVPCPVVNVVVVVVVVVVVVVVVVVVVVVVVVVVVVVVVVPDAQLLQKKKWQDDFQPPPDQVLVQCLLCPLQVHFGFPDKDWDFPLLVLVVLVVLLVVLLVVLCVQDDPPQDSDLVSLVVVLVVVVVVDDPVNVVVCVVPPDSVNSSVSNVVSVVVNVVSVPDRTTTRMMMTGTPDSVSVVSLCVQQADDPVCLVVQVCVRHDCSSASVSGRIHMDGDDHPVPDPSSCSNPDVVNVVVVVVVVVVVVVVVVVVVPPPDDDD

Sequence (276 aa):
GSTVNNSTYFVLKNNCDGSTVRNGMVNLAVLFVMVTGVLLMNWVVVQAEVSFDEDEQTAQDYSIVIKNPPPNAQDPQVWKDYFHQQLYGANVTVCTIGVDNDLLVRNLVTRRENLRLIEMKVPPGTPLDMLTLAGLAVREEKARGVWGRFQATFVPGIPEHLAKVVVATSKIQGLAQEDHNVTNVFCTFETERDQRRVLEALSVGKHAVRRKIKSAVIPEHLFQGKLLHVVEAEEPSAIRWQDLNESSAKRTKQKNLYHVGHRCGHCHYFLDCPSH